Protein AF-A0A662RBV6-F1 (afdb_monomer_lite)

Structure (mmCIF, N/CA/C/O backbone):
data_AF-A0A662RBV6-F1
#
_entry.id   AF-A0A662RBV6-F1
#
loop_
_atom_site.group_PDB
_atom_site.id
_atom_site.type_symbol
_atom_site.label_atom_id
_atom_site.label_alt_id
_atom_site.label_comp_id
_atom_site.label_asym_id
_atom_site.label_entity_id
_atom_site.label_seq_id
_atom_site.pdbx_PDB_ins_code
_atom_site.Cartn_x
_atom_site.Cartn_y
_atom_site.Cartn_z
_atom_site.occupancy
_atom_site.B_iso_or_equiv
_atom_site.auth_seq_id
_atom_site.auth_comp_id
_atom_site.auth_asym_id
_atom_site.auth_atom_id
_atom_site.pdbx_PDB_model_num
ATOM 1 N N . MET A 1 1 ? 7.112 57.445 -34.448 1.00 44.09 1 MET A N 1
ATOM 2 C CA . MET A 1 1 ? 5.848 57.034 -33.801 1.00 44.09 1 MET A CA 1
ATOM 3 C C . MET A 1 1 ? 5.855 57.454 -32.336 1.00 44.09 1 MET A C 1
ATOM 5 O O . MET A 1 1 ? 6.830 57.190 -31.649 1.00 44.09 1 MET A O 1
ATOM 9 N N . LYS A 1 2 ? 4.790 58.121 -31.875 1.00 48.69 2 LYS A N 1
ATOM 10 C CA . LYS A 1 2 ? 4.472 58.319 -30.450 1.00 48.69 2 LYS A CA 1
ATOM 11 C C . LYS A 1 2 ? 3.962 57.000 -29.865 1.00 48.69 2 LYS A C 1
ATOM 13 O O . LYS A 1 2 ? 3.116 56.391 -30.502 1.00 48.69 2 LYS A O 1
ATOM 18 N N . TYR A 1 3 ? 4.352 56.669 -28.637 1.00 32.47 3 TYR A N 1
ATOM 19 C CA . TYR A 1 3 ? 3.436 56.103 -27.642 1.00 32.47 3 TYR A CA 1
ATOM 20 C C . TYR A 1 3 ? 3.894 56.566 -26.253 1.00 32.47 3 TYR A C 1
ATOM 22 O O . TYR A 1 3 ? 5.018 56.313 -25.834 1.00 32.47 3 TYR A O 1
ATOM 30 N N . ARG A 1 4 ? 3.031 57.327 -25.573 1.00 46.75 4 ARG A N 1
ATOM 31 C CA . ARG A 1 4 ? 3.091 57.561 -24.125 1.00 46.75 4 ARG A CA 1
ATOM 32 C C . ARG A 1 4 ? 2.179 56.518 -23.482 1.00 46.75 4 ARG A C 1
ATOM 34 O O . ARG A 1 4 ? 1.112 56.293 -24.031 1.00 46.75 4 ARG A O 1
ATOM 41 N N . HIS A 1 5 ? 2.540 55.980 -22.321 1.00 43.34 5 HIS A N 1
ATOM 42 C CA . HIS A 1 5 ? 1.734 56.096 -21.103 1.00 43.34 5 HIS A CA 1
ATOM 43 C C . HIS A 1 5 ? 2.579 55.742 -19.870 1.00 43.34 5 HIS A C 1
ATOM 45 O O . HIS A 1 5 ? 3.553 55.003 -19.927 1.00 43.34 5 HIS A O 1
ATOM 51 N N . ASN A 1 6 ? 2.212 56.419 -18.793 1.00 39.72 6 ASN A N 1
ATOM 52 C CA . ASN A 1 6 ? 2.838 56.595 -17.491 1.00 39.72 6 ASN A CA 1
ATOM 53 C C . ASN A 1 6 ? 2.165 55.663 -16.477 1.00 39.72 6 ASN A C 1
ATOM 55 O O . ASN A 1 6 ? 0.944 55.586 -16.543 1.00 39.72 6 ASN A O 1
ATOM 59 N N . THR A 1 7 ? 2.899 55.114 -15.501 1.00 44.12 7 THR A N 1
ATOM 60 C CA . THR A 1 7 ? 2.423 54.992 -14.106 1.00 44.12 7 THR A CA 1
ATOM 61 C C . THR A 1 7 ? 3.570 54.675 -13.145 1.00 44.12 7 THR A C 1
ATOM 63 O O . THR A 1 7 ? 4.434 53.849 -13.421 1.00 44.12 7 THR A O 1
ATOM 66 N N . ARG A 1 8 ? 3.552 55.396 -12.022 1.00 38.62 8 ARG A N 1
ATOM 67 C CA . ARG A 1 8 ? 4.444 55.327 -10.861 1.00 38.62 8 ARG A CA 1
ATOM 68 C C . ARG A 1 8 ? 4.209 54.071 -10.003 1.00 38.62 8 ARG A C 1
ATOM 70 O O . ARG A 1 8 ? 3.112 53.527 -10.029 1.00 38.62 8 ARG A O 1
ATOM 77 N N . GLN A 1 9 ? 5.189 53.841 -9.122 1.00 47.81 9 GLN A N 1
ATOM 78 C CA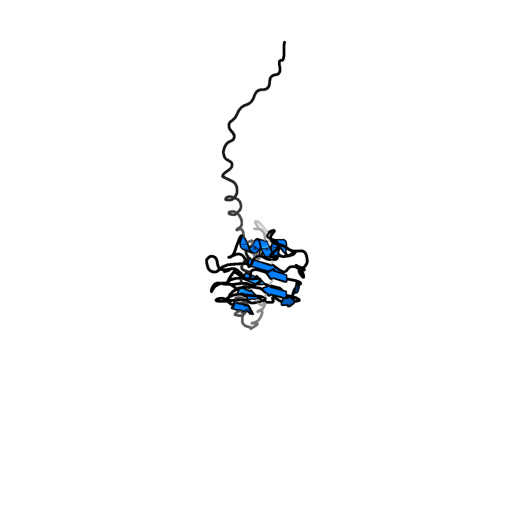 . GLN A 1 9 ? 5.225 53.094 -7.848 1.00 47.81 9 GLN A CA 1
ATOM 79 C C . GLN A 1 9 ? 6.019 51.780 -7.909 1.00 47.81 9 GLN A C 1
ATOM 81 O O . GLN A 1 9 ? 5.666 50.861 -8.629 1.00 47.81 9 GLN A O 1
ATOM 86 N N . ASP A 1 10 ? 7.243 51.750 -7.373 1.00 40.09 10 ASP A N 1
ATOM 87 C CA . ASP A 1 10 ? 7.604 51.631 -5.942 1.00 40.09 10 ASP A CA 1
ATOM 88 C C . ASP A 1 10 ? 7.203 50.281 -5.324 1.00 40.09 10 ASP A C 1
ATOM 90 O O . ASP A 1 10 ? 6.132 50.157 -4.740 1.00 40.09 10 ASP A O 1
ATOM 94 N N . ARG A 1 11 ? 8.116 49.300 -5.380 1.00 46.88 11 ARG A N 1
ATOM 95 C CA . ARG A 1 11 ? 8.873 48.733 -4.235 1.00 46.88 11 ARG A CA 1
ATOM 96 C C . ARG A 1 11 ? 9.270 47.269 -4.485 1.00 46.88 11 ARG A C 1
ATOM 98 O O . ARG A 1 11 ? 8.530 46.536 -5.136 1.00 46.88 11 ARG A O 1
ATOM 105 N N . PRO A 1 12 ? 10.431 46.834 -3.961 1.00 39.09 12 PRO A N 1
ATOM 106 C CA . PRO A 1 12 ? 10.818 45.430 -3.965 1.00 39.09 12 PRO A CA 1
ATOM 107 C C . PRO A 1 12 ? 9.845 44.613 -3.109 1.00 39.09 12 PRO A C 1
ATOM 109 O O . PRO A 1 12 ? 9.466 45.025 -2.011 1.00 39.09 12 PRO A O 1
ATOM 112 N N . ILE A 1 13 ? 9.458 43.452 -3.631 1.00 47.97 13 ILE A N 1
ATOM 113 C CA . ILE A 1 13 ? 8.645 42.463 -2.928 1.00 47.97 13 ILE A CA 1
ATOM 114 C C . ILE A 1 13 ? 9.533 41.879 -1.826 1.00 47.97 13 ILE A C 1
ATOM 116 O O . ILE A 1 13 ? 10.517 41.194 -2.105 1.00 47.97 13 ILE A O 1
ATOM 120 N N . VAL A 1 14 ? 9.235 42.234 -0.579 1.00 51.09 14 VAL A N 1
ATOM 121 C CA . VAL A 1 14 ? 9.861 41.644 0.603 1.00 51.09 14 VAL A CA 1
ATOM 122 C C . VAL A 1 14 ? 9.311 40.236 0.823 1.00 51.09 14 VAL A C 1
ATOM 124 O O . VAL A 1 14 ? 8.121 39.985 0.648 1.00 51.09 14 VAL A O 1
ATOM 127 N N . ASN A 1 15 ? 10.222 39.336 1.185 1.00 41.81 15 ASN A N 1
ATOM 128 C CA . ASN A 1 15 ? 9.995 37.950 1.578 1.00 41.81 15 ASN A CA 1
ATOM 129 C C . ASN A 1 15 ? 8.832 37.832 2.579 1.00 41.81 15 ASN A C 1
ATOM 131 O O . ASN A 1 15 ? 8.916 38.369 3.682 1.00 41.81 15 ASN A O 1
ATOM 135 N N . ALA A 1 16 ? 7.787 37.087 2.226 1.00 45.31 16 ALA A N 1
ATOM 136 C CA . ALA A 1 16 ? 6.784 36.633 3.181 1.00 45.31 16 ALA A CA 1
ATOM 137 C C . ALA A 1 16 ? 7.292 35.350 3.857 1.00 45.31 16 ALA A C 1
ATOM 139 O O . ALA A 1 16 ? 6.947 34.239 3.467 1.00 45.31 16 ALA A O 1
ATOM 140 N N . THR A 1 17 ? 8.163 35.513 4.848 1.00 53.16 17 THR A N 1
ATOM 141 C CA . THR A 1 17 ? 8.458 34.477 5.843 1.00 53.16 17 THR A CA 1
ATOM 142 C C . THR A 1 17 ? 8.217 35.065 7.223 1.00 53.16 17 THR A C 1
ATOM 144 O O . THR A 1 17 ? 9.178 35.386 7.913 1.00 53.16 17 THR A O 1
ATOM 147 N N . ASP A 1 18 ? 6.952 35.278 7.581 1.00 51.50 18 ASP A N 1
ATOM 148 C CA . ASP A 1 18 ? 6.517 35.425 8.976 1.00 51.50 18 ASP A CA 1
ATOM 149 C C . ASP A 1 18 ? 4.985 35.493 9.007 1.00 51.50 18 ASP A C 1
ATOM 151 O O . ASP A 1 18 ? 4.447 36.551 8.711 1.00 51.50 18 ASP A O 1
ATOM 155 N N . ASP A 1 19 ? 4.276 34.378 9.251 1.00 49.72 19 ASP A N 1
ATOM 156 C CA . ASP A 1 19 ? 2.854 34.441 9.667 1.00 49.72 19 ASP A CA 1
ATOM 157 C C . ASP A 1 19 ? 2.233 33.104 10.136 1.00 49.72 19 ASP A C 1
ATOM 159 O O . ASP A 1 19 ? 1.072 32.805 9.862 1.00 49.72 19 ASP A O 1
ATOM 163 N N . THR A 1 20 ? 2.956 32.268 10.894 1.00 53.53 20 THR A N 1
ATOM 164 C CA . THR A 1 20 ? 2.298 31.137 11.598 1.00 53.53 20 THR A CA 1
ATOM 165 C C . THR A 1 20 ? 2.691 30.952 13.062 1.00 53.53 20 THR A C 1
ATOM 167 O O . THR A 1 20 ? 2.249 29.990 13.686 1.00 53.53 20 THR A O 1
ATOM 170 N N . SER A 1 21 ? 3.453 31.871 13.659 1.00 52.47 21 SER A N 1
ATOM 171 C CA . SER A 1 21 ? 3.905 31.716 15.053 1.00 52.47 21 SER A CA 1
ATOM 172 C C . SER A 1 21 ? 3.092 32.504 16.090 1.00 52.47 21 SER A C 1
ATOM 174 O O . SER A 1 21 ? 3.320 32.312 17.280 1.00 52.47 21 SER A O 1
ATOM 176 N N . ASP A 1 22 ? 2.117 33.332 15.688 1.00 50.97 22 ASP A N 1
ATOM 177 C CA . ASP A 1 22 ? 1.492 34.316 16.598 1.00 50.97 22 ASP A CA 1
ATOM 178 C C . ASP A 1 22 ? -0.015 34.122 16.871 1.00 50.97 22 ASP A C 1
ATOM 180 O O . ASP A 1 22 ? -0.710 35.026 17.333 1.00 50.97 22 ASP A O 1
ATOM 184 N N . ALA A 1 23 ? -0.539 32.909 16.655 1.00 48.94 23 ALA A N 1
ATOM 185 C CA . ALA A 1 23 ? -1.938 32.566 16.956 1.00 48.94 23 ALA A CA 1
ATOM 186 C C . ALA A 1 23 ? -2.136 31.633 18.174 1.00 48.94 23 ALA A C 1
ATOM 188 O O . ALA A 1 23 ? -3.270 31.260 18.473 1.00 48.94 23 ALA A O 1
ATOM 189 N N . LEU A 1 24 ? -1.078 31.258 18.912 1.00 45.38 24 LEU A N 1
ATOM 190 C CA . LEU A 1 24 ? -1.171 30.266 20.006 1.00 45.38 24 LEU A CA 1
ATOM 191 C C . LEU A 1 24 ? -0.878 30.787 21.424 1.00 45.38 24 LEU A C 1
ATOM 193 O O . LEU A 1 24 ? -0.959 30.017 22.381 1.00 45.38 24 LEU A O 1
ATOM 197 N N . ILE A 1 25 ? -0.632 32.087 21.623 1.00 50.44 25 ILE A N 1
ATOM 198 C CA . ILE A 1 25 ? -0.463 32.661 22.971 1.00 50.44 25 ILE A CA 1
ATOM 199 C C . ILE A 1 25 ? -1.541 33.711 23.237 1.00 50.44 25 ILE A C 1
ATOM 201 O O . ILE A 1 25 ? -1.273 34.903 23.157 1.00 50.44 25 ILE A O 1
ATOM 205 N N . ARG A 1 26 ? -2.766 33.268 23.564 1.00 53.25 26 ARG A N 1
ATOM 206 C CA . ARG A 1 26 ? -3.774 34.005 24.370 1.00 53.25 26 ARG A CA 1
ATOM 207 C C . ARG A 1 26 ? -5.044 33.165 24.572 1.00 53.25 26 ARG A C 1
ATOM 209 O O . ARG A 1 26 ? -6.117 33.487 24.082 1.00 53.25 26 ARG A O 1
ATOM 216 N N . ALA A 1 27 ? -4.939 32.094 25.354 1.00 44.50 27 ALA A N 1
ATOM 217 C CA . ALA A 1 27 ? -6.120 31.411 25.886 1.00 44.50 27 ALA A CA 1
ATOM 218 C C . ALA A 1 27 ? -5.833 30.813 27.269 1.00 44.50 27 ALA A C 1
ATOM 220 O O . ALA A 1 27 ? -5.650 29.611 27.422 1.00 44.50 27 ALA A O 1
ATOM 221 N N . ARG A 1 28 ? -5.788 31.664 28.302 1.00 48.09 28 ARG A N 1
ATOM 222 C CA . ARG A 1 28 ? -5.965 31.241 29.701 1.00 48.09 28 ARG A CA 1
ATOM 223 C C . ARG A 1 28 ? -6.679 32.331 30.490 1.00 48.09 28 ARG A C 1
ATOM 225 O O . ARG A 1 28 ? -6.056 33.222 31.059 1.00 48.09 28 ARG A O 1
ATOM 232 N N . THR A 1 29 ? -7.999 32.233 30.572 1.00 39.91 29 THR A N 1
ATOM 233 C CA . THR A 1 29 ? -8.755 32.831 31.676 1.00 39.91 29 THR A CA 1
ATOM 234 C C . THR A 1 29 ? -9.888 31.874 32.025 1.00 39.91 29 THR A C 1
ATOM 236 O O . THR A 1 29 ? -10.911 31.821 31.354 1.00 39.91 29 THR A O 1
ATOM 239 N N . LEU A 1 30 ? -9.647 31.044 33.040 1.00 45.44 30 LEU A N 1
ATOM 240 C CA . LEU A 1 30 ? -10.649 30.167 33.637 1.00 45.44 30 LEU A CA 1
ATOM 241 C C . LEU A 1 30 ? -11.561 31.022 34.521 1.00 45.44 30 LEU A C 1
ATOM 243 O O . LEU A 1 30 ? -11.111 31.582 35.519 1.00 45.44 30 LEU A O 1
ATOM 247 N N . ALA A 1 31 ? -12.835 31.116 34.152 1.00 39.84 31 ALA A N 1
ATOM 248 C CA . ALA A 1 31 ? -13.881 31.629 35.022 1.00 39.84 31 ALA A CA 1
ATOM 249 C C . ALA A 1 31 ? -14.199 30.576 36.099 1.00 39.84 31 ALA A C 1
ATOM 251 O O . ALA A 1 31 ? -14.592 29.455 35.782 1.00 39.84 31 ALA A O 1
ATOM 252 N N . GLN A 1 32 ? -14.009 30.925 37.372 1.00 48.53 32 GLN A N 1
ATOM 253 C CA . GLN A 1 32 ? -14.462 30.138 38.523 1.00 48.53 32 GLN A CA 1
ATOM 254 C C . GLN A 1 32 ? -15.848 30.634 38.974 1.00 48.53 32 GLN A C 1
ATOM 256 O O . GLN A 1 32 ? -16.073 31.848 38.970 1.00 48.53 32 GLN A O 1
ATOM 261 N N . PRO A 1 33 ? -16.770 29.757 39.419 1.00 40.12 33 PRO A N 1
ATOM 262 C CA . PRO A 1 33 ? -17.991 30.194 40.082 1.00 40.12 33 PRO A CA 1
ATOM 263 C C . PRO A 1 33 ? -17.662 30.630 41.515 1.00 40.12 33 PRO A C 1
ATOM 265 O O . PRO A 1 33 ? -17.383 29.809 42.388 1.00 40.12 33 PRO A O 1
ATOM 268 N N . VAL A 1 34 ? -17.685 31.938 41.764 1.00 49.75 34 VAL A N 1
ATOM 269 C CA . VAL A 1 34 ? -17.622 32.490 43.120 1.00 49.75 34 VAL A CA 1
ATOM 270 C C . VAL A 1 34 ? -19.029 32.435 43.708 1.00 49.75 34 VAL A C 1
ATOM 272 O O . VAL A 1 34 ? -19.945 33.078 43.199 1.00 49.75 34 VAL A O 1
ATOM 275 N N . CYS A 1 35 ? -19.204 31.677 44.791 1.00 37.31 35 CYS A N 1
ATOM 276 C CA . CYS A 1 35 ? -20.371 31.785 45.660 1.00 37.31 35 CYS A CA 1
ATOM 277 C C . CYS A 1 35 ? -20.435 33.221 46.207 1.00 37.31 35 CYS A C 1
ATOM 279 O O . CYS A 1 35 ? -19.699 33.578 47.125 1.00 37.31 35 CYS A O 1
ATOM 281 N N . THR A 1 36 ? -21.276 34.072 45.622 1.00 43.94 36 THR A N 1
ATOM 282 C CA . THR A 1 36 ? -21.474 35.454 46.069 1.00 43.94 36 THR A CA 1
ATOM 283 C C . THR A 1 36 ? -22.211 35.472 47.405 1.00 43.94 36 THR A C 1
ATOM 285 O O . THR A 1 36 ? -23.421 35.256 47.461 1.00 43.94 36 THR A O 1
ATOM 288 N N . ALA A 1 37 ? -21.488 35.756 48.487 1.00 41.34 37 ALA A N 1
ATOM 289 C CA . ALA A 1 37 ? -22.087 36.227 49.727 1.00 41.34 37 ALA A CA 1
ATOM 290 C C . ALA A 1 37 ? -22.605 37.658 49.501 1.00 41.34 37 ALA A C 1
ATOM 292 O O . ALA A 1 37 ? -21.833 38.561 49.181 1.00 41.34 37 ALA A O 1
ATOM 293 N N . ALA A 1 38 ? -23.916 37.863 49.632 1.00 41.12 38 ALA A N 1
ATOM 294 C CA . ALA A 1 38 ? -24.514 39.191 49.583 1.00 41.12 38 ALA A CA 1
ATOM 295 C C . ALA A 1 38 ? -24.108 39.989 50.834 1.00 41.12 38 ALA A C 1
ATOM 297 O O . ALA A 1 38 ? -24.453 39.616 51.955 1.00 41.12 38 ALA A O 1
ATOM 298 N N . ALA A 1 39 ? -23.381 41.090 50.640 1.00 41.22 39 ALA A N 1
ATOM 299 C CA . ALA A 1 39 ? -23.193 42.121 51.653 1.00 41.22 39 ALA A CA 1
ATOM 300 C C . ALA A 1 39 ? -24.341 43.141 51.544 1.00 41.22 39 ALA A C 1
ATOM 302 O O . ALA A 1 39 ? -24.521 43.767 50.501 1.00 41.22 39 ALA A O 1
ATOM 303 N N . SER A 1 40 ? -25.117 43.300 52.617 1.00 40.03 40 SER A N 1
ATOM 304 C CA . SER A 1 40 ? -26.128 44.360 52.763 1.00 40.03 40 SER A CA 1
ATOM 305 C C . SER A 1 40 ? -25.484 45.658 53.291 1.00 40.03 40 SER A C 1
ATOM 307 O O . SER A 1 40 ? -24.481 45.582 54.004 1.00 40.03 40 SER A O 1
ATOM 309 N N . PRO A 1 41 ? -26.019 46.851 52.958 1.00 42.75 41 PRO A N 1
ATOM 310 C CA . PRO A 1 41 ? -25.314 48.124 53.115 1.00 42.75 41 PRO A CA 1
ATOM 311 C C . PRO A 1 41 ? -25.197 48.614 54.566 1.00 42.75 41 PRO A C 1
ATOM 313 O O . PRO A 1 41 ? -26.069 48.394 55.407 1.00 42.75 41 PRO A O 1
ATOM 316 N N . THR A 1 42 ? -24.108 49.342 54.820 1.00 41.25 42 THR A N 1
ATOM 317 C CA . THR A 1 42 ? -23.795 50.067 56.056 1.00 41.25 42 THR A CA 1
ATOM 318 C C . THR A 1 42 ? -24.853 51.117 56.400 1.00 41.25 42 THR A C 1
ATOM 320 O O . THR A 1 42 ? -25.158 51.996 55.596 1.00 41.25 42 THR A O 1
ATOM 323 N N . ALA A 1 43 ? -25.352 51.042 57.632 1.00 39.97 43 ALA A N 1
ATOM 324 C CA . ALA A 1 43 ? -26.247 52.000 58.265 1.00 39.97 43 ALA A CA 1
ATOM 325 C C . ALA A 1 43 ? -25.474 53.106 59.009 1.00 39.97 43 ALA A C 1
ATOM 327 O O . ALA A 1 43 ? -24.508 52.809 59.708 1.00 39.97 43 ALA A O 1
ATOM 328 N N . ASN A 1 44 ? -25.954 54.353 58.930 1.00 35.81 44 ASN A N 1
ATOM 329 C CA . ASN A 1 44 ? -25.840 55.380 59.981 1.00 35.81 44 ASN A CA 1
ATOM 330 C C . ASN A 1 44 ? -26.862 56.502 59.656 1.00 35.81 44 ASN A C 1
ATOM 332 O O . ASN A 1 44 ? -26.901 56.923 58.508 1.00 35.81 44 ASN A O 1
ATOM 336 N N . SER A 1 45 ? -27.737 57.041 60.512 1.00 43.25 45 SER A N 1
ATOM 337 C CA . SER A 1 45 ? -27.854 57.071 61.971 1.00 43.25 45 SER A CA 1
ATOM 338 C C . SER A 1 45 ? -29.327 57.266 62.413 1.00 43.25 45 SER A C 1
ATOM 340 O O . SER A 1 45 ? -30.094 57.978 61.769 1.00 43.25 45 SER A O 1
ATOM 342 N N . GLY A 1 46 ? -29.689 56.688 63.569 1.00 40.50 46 GLY A N 1
ATOM 343 C CA . GLY A 1 46 ? -30.654 57.267 64.519 1.00 40.50 46 GLY A CA 1
ATOM 344 C C . GLY A 1 46 ? -32.118 56.792 64.514 1.00 40.50 46 GLY A C 1
ATOM 345 O O . GLY A 1 46 ? -32.944 57.391 63.837 1.00 40.50 46 GLY A O 1
ATOM 346 N N . ARG A 1 47 ? -32.453 55.858 65.428 1.00 45.03 47 ARG A N 1
ATOM 347 C CA . ARG A 1 47 ? -33.512 55.939 66.479 1.00 45.03 47 ARG A CA 1
ATOM 348 C C . ARG A 1 47 ? -34.155 54.573 66.783 1.00 45.03 47 ARG A C 1
ATOM 350 O O . ARG A 1 47 ? -34.873 54.040 65.958 1.00 45.03 47 ARG A O 1
ATOM 357 N N . GLY A 1 48 ? -33.946 54.108 68.022 1.00 36.00 48 GLY A N 1
ATOM 358 C CA . GLY A 1 48 ? -34.922 53.389 68.858 1.00 36.00 48 GLY A CA 1
ATOM 359 C C . GLY A 1 48 ? -35.402 51.987 68.453 1.00 36.00 48 GLY A C 1
ATOM 360 O O . GLY A 1 48 ? -36.108 51.864 67.467 1.00 36.00 48 GLY A O 1
ATOM 361 N N . ALA A 1 49 ? -35.186 51.020 69.369 1.00 37.56 49 ALA A N 1
ATOM 362 C CA . ALA A 1 49 ? -36.063 49.864 69.669 1.00 37.56 49 ALA A CA 1
ATOM 363 C C . ALA A 1 49 ? -36.239 48.808 68.538 1.00 37.56 49 ALA A C 1
ATOM 365 O O . ALA A 1 49 ? -36.274 49.139 67.370 1.00 37.56 49 ALA A O 1
ATOM 366 N N . VAL A 1 50 ? -36.384 47.492 68.721 1.00 41.16 50 VAL A N 1
ATOM 367 C CA . VAL A 1 50 ? -36.580 46.551 69.837 1.00 41.16 50 VAL A CA 1
ATOM 368 C C . VAL A 1 50 ? -36.380 45.125 69.270 1.00 41.16 50 VAL A C 1
ATOM 370 O O . VAL A 1 50 ? -36.672 44.887 68.106 1.00 41.16 50 VAL A O 1
ATOM 373 N N . ASN A 1 51 ? -35.944 44.197 70.133 1.00 42.47 51 ASN A N 1
ATOM 374 C CA . ASN A 1 51 ? -36.230 42.748 70.200 1.00 42.47 51 ASN A CA 1
ATOM 375 C C . ASN A 1 51 ? -36.358 41.882 68.924 1.00 42.47 51 ASN A C 1
ATOM 377 O O . ASN A 1 51 ? -37.329 42.008 68.192 1.00 42.47 51 ASN A O 1
ATOM 381 N N . ALA A 1 52 ? -35.574 40.793 68.858 1.00 38.09 52 ALA A N 1
ATOM 382 C CA . ALA A 1 52 ? -36.117 39.424 68.764 1.00 38.09 52 ALA A CA 1
ATOM 383 C C . ALA A 1 52 ? -35.043 38.342 69.003 1.00 38.09 52 ALA A C 1
ATOM 385 O O . ALA A 1 52 ? -33.892 38.457 68.596 1.00 38.09 52 ALA A O 1
ATOM 386 N N . ARG A 1 53 ? -35.474 37.286 69.699 1.00 42.00 53 ARG A N 1
ATOM 387 C CA . ARG A 1 53 ? -34.755 36.065 70.088 1.00 42.00 53 ARG A CA 1
ATOM 388 C C . ARG A 1 53 ? -34.465 35.149 68.893 1.00 42.00 53 ARG A C 1
ATOM 390 O O . ARG A 1 53 ? -35.297 35.047 68.002 1.00 42.00 53 ARG A O 1
ATOM 397 N N . GLY A 1 54 ? -33.452 34.292 69.049 1.00 32.88 54 GLY A N 1
ATOM 398 C CA . GLY A 1 54 ? -33.659 32.861 68.795 1.00 32.88 54 GLY A CA 1
ATOM 399 C C . GLY A 1 54 ? -32.712 32.156 67.824 1.00 32.88 54 GLY A C 1
ATOM 400 O O . GLY A 1 54 ? -32.843 32.273 66.618 1.00 32.88 54 GLY A O 1
ATOM 401 N N . SER A 1 55 ? -31.909 31.271 68.420 1.00 41.41 55 SER A N 1
ATOM 402 C CA . SER A 1 55 ? -31.641 29.894 67.981 1.00 41.41 55 SER A CA 1
ATOM 403 C C . SER A 1 55 ? -30.774 29.655 66.739 1.00 41.41 55 SER A C 1
ATOM 405 O O . SER A 1 55 ? -31.194 29.687 65.589 1.00 41.41 55 SER A O 1
ATOM 407 N N . THR A 1 56 ? -29.553 29.230 67.051 1.00 51.81 56 THR A N 1
ATOM 408 C CA . THR A 1 56 ? -28.701 28.353 66.257 1.00 51.81 56 THR A CA 1
ATOM 409 C C . THR A 1 56 ? -29.424 27.050 65.892 1.00 51.81 56 THR A C 1
ATOM 411 O O . THR A 1 56 ? -29.706 26.239 66.772 1.00 51.81 56 THR A O 1
ATOM 414 N N . ARG A 1 57 ? -29.686 26.818 64.598 1.00 48.88 57 ARG A N 1
ATOM 415 C CA . ARG A 1 57 ? -29.756 25.486 63.951 1.00 48.88 57 ARG A CA 1
ATOM 416 C C . ARG A 1 57 ? -29.998 25.637 62.447 1.00 48.88 57 ARG A C 1
ATOM 418 O O . ARG A 1 57 ? -30.955 26.273 62.030 1.00 48.88 57 ARG A O 1
ATOM 425 N N . GLY A 1 58 ? -29.154 25.004 61.636 1.00 36.97 58 GLY A N 1
ATOM 426 C CA . GLY A 1 58 ? -29.253 25.044 60.175 1.00 36.97 58 GLY A CA 1
ATOM 427 C C . GLY A 1 58 ? -28.103 24.300 59.496 1.00 36.97 58 GLY A C 1
ATOM 428 O O . GLY A 1 58 ? -27.300 24.921 58.827 1.00 36.97 58 GLY A O 1
ATOM 429 N N . ARG A 1 59 ? -27.847 23.043 59.871 1.00 44.53 59 ARG A N 1
ATOM 430 C CA . ARG A 1 59 ? -28.177 21.835 59.082 1.00 44.53 59 ARG A CA 1
ATOM 431 C C . ARG A 1 59 ? -26.978 21.346 58.268 1.00 44.53 59 ARG A C 1
ATOM 433 O O . ARG A 1 59 ? -26.527 21.964 57.316 1.00 44.53 59 ARG A O 1
ATOM 440 N N . TRP A 1 60 ? -26.500 20.192 58.706 1.00 44.81 60 TRP A N 1
ATOM 441 C CA . TRP A 1 60 ? -25.529 19.343 58.049 1.00 44.81 60 TRP A CA 1
ATOM 442 C C . TRP A 1 60 ? -26.187 18.723 56.806 1.00 44.81 60 TRP A C 1
ATOM 444 O O . TRP A 1 60 ? -27.282 18.172 56.912 1.00 44.81 60 TRP A O 1
ATOM 454 N N . CYS A 1 61 ? -25.519 18.770 55.656 1.00 48.31 61 CYS A N 1
ATOM 455 C CA . CYS A 1 61 ? -25.683 17.778 54.589 1.00 48.31 61 CYS A CA 1
ATOM 456 C C . CYS A 1 61 ? -24.368 16.992 54.577 1.00 48.31 61 CYS A C 1
ATOM 458 O O . CYS A 1 61 ? -23.342 17.515 54.165 1.00 48.31 61 CYS A O 1
ATOM 460 N N . SER A 1 62 ? -24.292 15.937 55.388 1.00 46.03 62 SER A N 1
ATOM 461 C CA . SER A 1 62 ? -24.524 14.541 54.983 1.00 46.03 62 SER A CA 1
ATOM 462 C C . SER A 1 62 ? -23.436 14.022 54.046 1.00 46.03 62 SER A C 1
ATOM 464 O O . SER A 1 62 ? -23.367 14.356 52.870 1.00 46.03 62 SER A O 1
ATOM 466 N N . THR A 1 63 ? -22.595 13.177 54.630 1.00 51.75 63 THR A N 1
ATOM 467 C CA . THR A 1 63 ? -21.626 12.292 53.994 1.00 51.75 63 THR A CA 1
ATOM 468 C C . THR A 1 63 ? -22.302 11.390 52.954 1.00 51.75 63 THR A C 1
ATOM 470 O O . THR A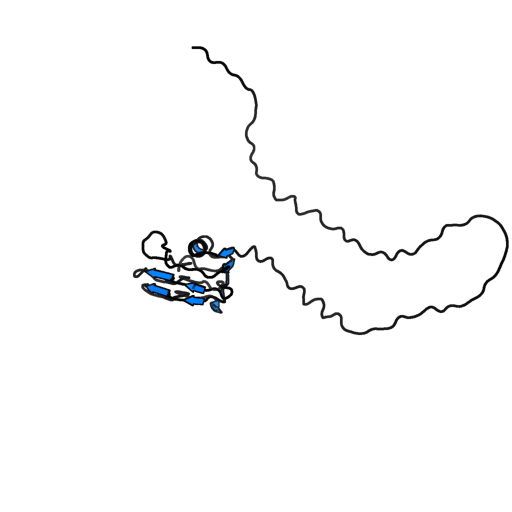 1 63 ? -23.033 10.472 53.317 1.00 51.75 63 THR A O 1
ATOM 473 N N . ALA A 1 64 ? -22.021 11.620 51.675 1.00 45.94 64 ALA A N 1
ATOM 474 C CA . ALA A 1 64 ? -22.145 10.647 50.587 1.00 45.94 64 ALA A CA 1
ATOM 475 C C . ALA A 1 64 ? -20.733 10.543 49.981 1.00 45.94 64 ALA A C 1
ATOM 477 O O . ALA A 1 64 ? -20.249 11.508 49.401 1.00 45.94 64 ALA A O 1
ATOM 478 N N . VAL A 1 65 ? -19.882 9.628 50.456 1.00 47.00 65 VAL A N 1
ATOM 479 C CA . VAL A 1 65 ? -19.702 8.236 49.992 1.00 47.00 65 VAL A CA 1
ATOM 480 C C . VAL A 1 65 ? -19.431 8.155 48.479 1.00 47.00 65 VAL A C 1
ATOM 482 O O . VAL A 1 65 ? -20.220 8.633 47.674 1.00 47.00 65 VAL A O 1
ATOM 485 N N . LEU A 1 66 ? -18.351 7.424 48.164 1.00 38.94 66 LEU A N 1
ATOM 486 C CA . LEU A 1 66 ? -17.966 6.785 46.894 1.00 38.94 66 LEU A CA 1
ATOM 487 C C . LEU A 1 66 ? -16.919 7.522 46.038 1.00 38.94 66 LEU A C 1
ATOM 489 O O . LEU A 1 66 ? -17.223 8.368 45.211 1.00 38.94 66 LEU A O 1
ATOM 493 N N . ILE A 1 67 ? -15.662 7.106 46.246 1.00 47.41 67 ILE A N 1
ATOM 494 C CA . ILE A 1 67 ? -14.631 6.837 45.227 1.00 47.41 67 ILE A CA 1
ATOM 495 C C . ILE A 1 67 ? -14.632 7.807 44.035 1.00 47.41 67 ILE A C 1
ATOM 497 O O . ILE A 1 67 ? -15.200 7.527 42.985 1.00 47.41 67 ILE A O 1
ATOM 501 N N . ALA A 1 68 ? -13.863 8.887 44.139 1.00 44.53 68 ALA A N 1
ATOM 502 C CA . ALA A 1 68 ? -13.387 9.612 42.964 1.00 44.53 68 ALA A CA 1
ATOM 503 C C . ALA A 1 68 ? -11.926 9.230 42.667 1.00 44.53 68 ALA A C 1
ATOM 505 O O . ALA A 1 68 ? -11.046 10.079 42.634 1.00 44.53 68 ALA A O 1
ATOM 506 N N . VAL A 1 69 ? -11.658 7.935 42.464 1.00 50.50 69 VAL A N 1
ATOM 507 C CA . VAL A 1 69 ? -10.426 7.471 41.782 1.00 50.50 69 VAL A CA 1
ATOM 508 C C . VAL A 1 69 ? -10.780 6.756 40.470 1.00 50.50 69 VAL A C 1
ATOM 510 O O . VAL A 1 69 ? -10.059 5.898 39.987 1.00 50.50 69 VAL A O 1
ATOM 513 N N . ALA A 1 70 ? -11.912 7.122 39.866 1.00 47.81 70 ALA A N 1
ATOM 514 C CA . ALA A 1 70 ? -12.326 6.650 38.542 1.00 47.81 70 ALA A CA 1
ATOM 515 C C . ALA A 1 70 ? -12.564 7.801 37.545 1.00 47.81 70 ALA A C 1
ATOM 517 O O . ALA A 1 70 ? -13.128 7.586 36.481 1.00 47.81 70 ALA A O 1
ATOM 518 N N . ALA A 1 71 ? -12.126 9.025 37.864 1.00 44.75 71 ALA A N 1
ATOM 519 C CA . ALA A 1 71 ? -12.262 10.193 36.984 1.00 44.75 71 ALA A CA 1
ATOM 520 C C . ALA A 1 71 ? -10.911 10.734 36.474 1.00 44.75 71 ALA A C 1
ATOM 522 O O . ALA A 1 71 ? -10.836 11.865 36.009 1.00 44.75 71 ALA A O 1
ATOM 523 N N . VAL A 1 72 ? -9.839 9.938 36.572 1.00 49.12 72 VAL A N 1
ATOM 524 C CA . VAL A 1 72 ? -8.492 10.299 36.073 1.00 49.12 72 VAL A CA 1
ATOM 525 C C . VAL A 1 72 ? -7.928 9.240 35.107 1.00 49.12 72 VAL A C 1
ATOM 527 O O . VAL A 1 72 ? -6.811 9.369 34.634 1.00 49.12 72 VAL A O 1
ATOM 530 N N . MET A 1 73 ? -8.711 8.218 34.739 1.00 55.16 73 MET A N 1
ATOM 531 C CA . MET A 1 73 ? -8.307 7.199 33.748 1.00 55.16 73 MET A CA 1
ATOM 532 C C . MET A 1 73 ? -9.233 7.147 32.523 1.00 55.16 73 MET A C 1
ATOM 534 O O . MET A 1 73 ? -9.270 6.147 31.815 1.00 55.16 73 MET A O 1
ATOM 538 N N . LEU A 1 74 ? -9.991 8.219 32.262 1.00 54.00 74 LEU A N 1
ATOM 539 C CA . LEU A 1 74 ? -10.788 8.356 31.037 1.00 54.00 74 LEU A CA 1
ATOM 540 C C . LEU A 1 74 ? -10.714 9.761 30.431 1.00 54.00 74 LEU A C 1
ATOM 542 O O . LEU A 1 74 ? -11.635 10.208 29.756 1.00 54.00 74 LEU A O 1
ATOM 546 N N . THR A 1 75 ? -9.599 10.465 30.608 1.00 51.50 75 THR A N 1
ATOM 547 C CA . THR A 1 75 ? -9.178 11.324 29.504 1.00 51.50 75 THR A CA 1
ATOM 548 C C . THR A 1 75 ? -8.473 10.384 28.552 1.00 51.50 75 THR A C 1
ATOM 550 O O . THR A 1 75 ? -7.259 10.206 28.649 1.00 51.50 75 THR A O 1
ATOM 553 N N . ALA A 1 76 ? -9.261 9.709 27.704 1.00 54.25 76 ALA A N 1
ATOM 554 C CA . ALA A 1 76 ? -8.739 9.135 26.480 1.00 54.25 76 ALA A CA 1
ATOM 555 C C . ALA A 1 76 ? -7.751 10.167 25.956 1.00 54.25 76 ALA A C 1
ATOM 557 O O . ALA A 1 76 ? -8.120 11.327 25.738 1.00 54.25 76 ALA A O 1
ATOM 558 N N . PHE A 1 77 ? -6.480 9.785 25.911 1.00 52.41 77 PHE A N 1
ATOM 559 C CA . PHE A 1 77 ? -5.470 10.571 25.249 1.00 52.41 77 PHE A CA 1
ATOM 560 C C . PHE A 1 77 ? -5.874 10.465 23.784 1.00 52.41 77 PHE A C 1
ATOM 562 O O . PHE A 1 77 ? -5.429 9.591 23.051 1.00 52.41 77 PHE A O 1
ATOM 569 N N . SER A 1 78 ? -6.849 11.292 23.405 1.00 56.69 78 SER A N 1
ATOM 570 C CA . SER A 1 78 ? -7.121 11.697 22.048 1.00 56.69 78 SER A CA 1
ATOM 571 C C . SER A 1 78 ? -5.850 12.420 21.650 1.00 56.69 78 SER A C 1
ATOM 573 O O . SER A 1 78 ? -5.787 13.651 21.669 1.00 56.69 78 SER A O 1
ATOM 575 N N . MET A 1 79 ? -4.803 11.636 21.372 1.00 59.00 79 MET A N 1
ATOM 576 C CA . MET A 1 79 ? -3.730 12.099 20.530 1.00 59.00 79 MET A CA 1
ATOM 577 C C . MET A 1 79 ? -4.455 12.635 19.313 1.00 59.00 79 MET A C 1
ATOM 579 O O . MET A 1 79 ? -5.307 11.925 18.766 1.00 59.00 79 MET A O 1
ATOM 583 N N . PRO A 1 80 ? -4.222 13.892 18.928 1.00 52.75 80 PRO A N 1
ATOM 584 C CA . PRO A 1 80 ? -4.616 14.277 17.601 1.00 52.75 80 PRO A CA 1
ATOM 585 C C . PRO A 1 80 ? -3.860 13.294 16.707 1.00 52.75 80 PRO A C 1
ATOM 587 O O . PRO A 1 80 ? -2.638 13.378 16.612 1.00 52.75 80 PRO A O 1
ATOM 590 N N . ALA A 1 81 ? -4.570 12.313 16.136 1.00 54.47 81 ALA A N 1
ATOM 591 C CA . ALA A 1 81 ? -4.111 11.683 14.916 1.00 54.47 81 ALA A CA 1
ATOM 592 C C . ALA A 1 81 ? -3.799 12.878 14.029 1.00 54.47 81 ALA A C 1
ATOM 594 O O . ALA A 1 81 ? -4.687 13.698 13.765 1.00 54.47 81 ALA A O 1
ATOM 595 N N . LEU A 1 82 ? -2.518 13.084 13.754 1.00 55.28 82 LEU A N 1
ATOM 596 C CA . LEU A 1 82 ? -2.047 14.172 12.929 1.00 55.28 82 LEU A CA 1
ATOM 597 C C . LEU A 1 82 ? -2.656 13.894 11.553 1.00 55.28 82 LEU A C 1
ATOM 599 O O . LEU A 1 82 ? -2.140 13.064 10.828 1.00 55.28 82 LEU A O 1
ATOM 603 N N . ALA A 1 83 ? -3.847 14.459 11.325 1.00 72.81 83 ALA A N 1
ATOM 604 C CA . ALA A 1 83 ? -4.853 14.085 10.330 1.00 72.81 83 ALA A CA 1
ATOM 605 C C . ALA A 1 83 ? -4.480 12.868 9.466 1.00 72.81 83 ALA A C 1
ATOM 607 O O . ALA A 1 83 ? -3.905 13.036 8.391 1.00 72.81 83 ALA A O 1
ATOM 608 N N . ALA A 1 84 ? -4.821 11.656 9.928 1.00 90.19 84 ALA A N 1
ATOM 609 C CA . ALA A 1 84 ? -4.655 10.461 9.107 1.00 90.19 84 ALA A CA 1
ATOM 610 C C . ALA A 1 84 ? -5.291 10.704 7.727 1.00 90.19 84 ALA A C 1
ATOM 612 O O . ALA A 1 84 ? -6.372 11.295 7.614 1.00 90.19 84 ALA A O 1
ATOM 613 N N . THR A 1 85 ? -4.590 10.310 6.673 1.00 96.88 85 THR A N 1
ATOM 614 C CA . THR A 1 85 ? -4.971 10.613 5.298 1.00 96.88 85 THR A CA 1
ATOM 615 C C . THR A 1 85 ? -6.009 9.601 4.830 1.00 96.88 85 THR A C 1
ATOM 617 O O . THR A 1 85 ? -5.762 8.394 4.826 1.00 96.88 85 THR A O 1
ATOM 620 N N . ALA A 1 86 ? -7.179 10.102 4.436 1.00 97.75 86 ALA A N 1
ATOM 621 C CA . ALA A 1 86 ? -8.225 9.288 3.834 1.00 97.75 86 ALA A CA 1
ATOM 622 C C . ALA A 1 86 ? -7.803 8.835 2.435 1.00 97.75 86 ALA A C 1
ATOM 624 O O . ALA A 1 86 ? -7.381 9.658 1.623 1.00 97.75 86 ALA A O 1
ATOM 625 N N . ILE A 1 87 ? -7.975 7.549 2.154 1.00 98.50 87 ILE A N 1
ATOM 626 C CA . ILE A 1 87 ? -7.750 6.947 0.846 1.00 98.50 87 ILE A CA 1
ATOM 627 C C . ILE A 1 87 ? -9.104 6.506 0.290 1.00 98.50 87 ILE A C 1
ATOM 629 O O . ILE A 1 87 ? -9.797 5.677 0.886 1.00 98.50 87 ILE A O 1
ATOM 633 N N . THR A 1 88 ? -9.491 7.090 -0.840 1.00 98.00 88 THR A N 1
ATOM 634 C CA . THR A 1 88 ? -10.798 6.886 -1.487 1.00 98.00 88 THR A CA 1
ATOM 635 C C . THR A 1 88 ? -10.699 6.175 -2.834 1.00 98.00 88 THR A C 1
ATOM 637 O O . THR A 1 88 ? -11.703 5.703 -3.365 1.00 98.00 88 THR A O 1
ATOM 640 N N . ASN A 1 89 ? -9.502 6.096 -3.418 1.00 98.31 89 ASN A N 1
ATOM 641 C CA . ASN A 1 89 ? -9.282 5.503 -4.733 1.00 98.31 89 ASN A CA 1
ATOM 642 C C . ASN A 1 89 ? -7.867 4.920 -4.873 1.00 98.31 89 ASN A C 1
ATOM 644 O O . ASN A 1 89 ? -6.974 5.199 -4.071 1.00 98.31 89 ASN A O 1
ATOM 648 N N . CYS A 1 90 ? -7.660 4.116 -5.921 1.00 97.94 90 CYS A N 1
ATOM 649 C CA . CYS A 1 90 ? -6.396 3.409 -6.136 1.00 97.94 90 CYS A CA 1
ATOM 650 C C . CYS A 1 90 ? -5.209 4.364 -6.404 1.00 97.94 90 CYS A C 1
ATOM 652 O O . CYS A 1 90 ? -4.075 4.063 -6.040 1.00 97.94 90 CYS A O 1
ATOM 654 N N . THR A 1 91 ? -5.457 5.556 -6.961 1.00 98.25 91 THR A N 1
ATOM 655 C CA . THR A 1 91 ? -4.420 6.583 -7.165 1.00 98.25 91 THR A CA 1
ATOM 656 C C . THR A 1 91 ? -3.933 7.170 -5.841 1.00 98.25 91 THR A C 1
ATOM 658 O O . THR A 1 91 ? -2.732 7.316 -5.631 1.00 98.25 91 THR A O 1
ATOM 661 N N . GLU A 1 92 ? -4.843 7.483 -4.920 1.00 98.44 92 GLU A N 1
ATOM 662 C CA . GLU A 1 92 ? -4.488 7.916 -3.563 1.00 98.44 92 GLU A CA 1
ATOM 663 C C . GLU A 1 92 ? -3.743 6.818 -2.805 1.00 98.44 92 GLU A C 1
ATOM 665 O O . GLU A 1 92 ? -2.732 7.101 -2.164 1.00 98.44 92 GLU A O 1
ATOM 670 N N . LEU A 1 93 ? -4.176 5.562 -2.955 1.00 98.31 93 LEU A N 1
ATOM 671 C CA . LEU A 1 93 ? -3.480 4.403 -2.399 1.00 98.31 93 LEU A CA 1
ATOM 672 C C . LEU A 1 93 ? -2.044 4.317 -2.938 1.00 98.31 93 LEU A C 1
ATOM 674 O O . LEU A 1 93 ? -1.097 4.143 -2.174 1.00 98.31 93 LEU A O 1
ATOM 678 N N . GLN A 1 94 ? -1.853 4.530 -4.243 1.00 98.44 94 GLN A N 1
ATOM 679 C CA . GLN A 1 94 ? -0.528 4.558 -4.858 1.00 98.44 94 GLN A CA 1
ATOM 680 C C . GLN A 1 94 ? 0.358 5.690 -4.313 1.00 98.44 94 GLN A C 1
ATOM 682 O O . GLN A 1 94 ? 1.574 5.508 -4.181 1.00 98.44 94 GLN A O 1
ATOM 687 N N . ASN A 1 95 ? -0.236 6.841 -3.982 1.00 98.25 95 ASN A N 1
ATOM 688 C CA . ASN A 1 95 ? 0.470 8.026 -3.496 1.00 98.25 95 ASN A CA 1
ATOM 689 C C . ASN A 1 95 ? 1.054 7.870 -2.086 1.00 98.25 95 ASN A C 1
ATOM 691 O O . ASN A 1 95 ? 1.908 8.677 -1.714 1.00 98.25 95 ASN A O 1
ATOM 695 N N . ILE A 1 96 ? 0.689 6.822 -1.336 1.00 98.44 96 ILE A N 1
ATOM 696 C CA . ILE A 1 96 ? 1.332 6.471 -0.055 1.00 98.44 96 ILE A CA 1
ATOM 697 C C . ILE A 1 96 ? 2.853 6.328 -0.220 1.00 98.44 96 ILE A C 1
ATOM 699 O O . ILE A 1 96 ? 3.617 6.690 0.671 1.00 98.44 96 ILE A O 1
ATOM 703 N N . ARG A 1 97 ? 3.328 5.910 -1.403 1.00 97.81 97 ARG A N 1
ATOM 704 C CA . ARG A 1 97 ? 4.765 5.853 -1.734 1.00 97.81 97 ARG A CA 1
ATOM 705 C C . ARG A 1 97 ? 5.519 7.168 -1.527 1.00 97.81 97 ARG A C 1
ATOM 707 O O . ARG A 1 97 ? 6.736 7.137 -1.378 1.00 97.81 97 ARG A O 1
ATOM 714 N N . ASN A 1 98 ? 4.829 8.305 -1.550 1.00 97.31 98 ASN A N 1
ATOM 715 C CA . ASN A 1 98 ? 5.447 9.618 -1.387 1.00 97.31 98 ASN A CA 1
ATOM 716 C C . ASN A 1 98 ? 5.668 9.991 0.089 1.00 97.31 98 ASN A C 1
ATOM 718 O O . ASN A 1 98 ? 6.348 10.978 0.357 1.00 97.31 98 ASN A O 1
ATOM 722 N N . ASN A 1 99 ? 5.089 9.239 1.031 1.00 97.81 99 ASN A N 1
ATOM 723 C CA . ASN A 1 99 ? 5.193 9.487 2.465 1.00 97.81 99 ASN A CA 1
ATOM 724 C C . ASN A 1 99 ? 5.033 8.172 3.261 1.00 97.81 99 ASN A C 1
ATOM 726 O O . ASN A 1 99 ? 3.955 7.817 3.724 1.00 97.81 99 ASN A O 1
ATOM 730 N N . LEU A 1 100 ? 6.120 7.409 3.385 1.00 98.25 100 LEU A N 1
ATOM 731 C CA . LEU A 1 100 ? 6.090 6.032 3.901 1.00 98.25 100 LEU A CA 1
ATOM 732 C C . LEU A 1 100 ? 5.969 5.911 5.430 1.00 98.25 100 LEU A C 1
ATOM 734 O O . LEU A 1 100 ? 5.873 4.797 5.945 1.00 98.25 100 LEU A O 1
ATOM 738 N N . ASP A 1 101 ? 5.996 7.020 6.160 1.00 97.44 101 ASP A N 1
ATOM 739 C CA . ASP A 1 101 ? 5.816 7.101 7.612 1.00 97.44 101 ASP A CA 1
ATOM 740 C C . ASP A 1 101 ? 4.541 7.864 8.018 1.00 97.44 101 ASP A C 1
ATOM 742 O O . ASP A 1 101 ? 4.382 8.219 9.183 1.00 97.44 101 ASP A O 1
ATOM 746 N N . GLY A 1 102 ? 3.626 8.094 7.069 1.00 96.44 102 GLY A N 1
ATOM 747 C CA . GLY A 1 102 ? 2.318 8.696 7.327 1.00 96.44 102 GLY A CA 1
ATOM 748 C C . GLY A 1 102 ? 1.281 7.734 7.920 1.00 96.44 102 GLY A C 1
ATOM 749 O O . GLY A 1 102 ? 1.439 6.515 7.892 1.00 96.44 102 GLY A O 1
ATOM 750 N N . ASP A 1 103 ? 0.177 8.308 8.400 1.00 97.25 103 ASP A N 1
ATOM 751 C CA . ASP A 1 103 ? -0.992 7.571 8.883 1.00 97.25 103 ASP A CA 1
ATOM 752 C C . ASP A 1 103 ? -2.100 7.583 7.825 1.00 97.25 103 ASP A C 1
ATOM 754 O O . ASP A 1 103 ? -2.474 8.649 7.325 1.00 97.25 103 ASP A O 1
ATOM 758 N N . TYR A 1 104 ? -2.649 6.415 7.497 1.00 98.38 104 TYR A N 1
ATOM 759 C CA . TYR A 1 104 ? -3.587 6.224 6.392 1.00 98.38 104 TYR A CA 1
ATOM 760 C C . TYR A 1 104 ? -4.797 5.399 6.803 1.00 98.38 104 TYR A C 1
ATOM 762 O O . TYR A 1 104 ? -4.691 4.469 7.602 1.00 98.38 104 TYR A O 1
ATOM 770 N N . TYR A 1 105 ? -5.950 5.692 6.202 1.00 98.31 105 TYR A N 1
ATOM 771 C CA . TYR A 1 105 ? -7.115 4.823 6.324 1.00 98.31 105 TYR A CA 1
ATOM 772 C C . TYR A 1 105 ? -7.960 4.775 5.058 1.00 98.31 105 TYR A C 1
ATOM 774 O O . TYR A 1 105 ? -8.059 5.759 4.324 1.00 98.31 105 TYR A O 1
ATOM 782 N N . LEU A 1 106 ? -8.636 3.649 4.835 1.00 98.56 106 LEU A N 1
ATOM 783 C CA . LEU A 1 106 ? -9.634 3.543 3.775 1.00 98.56 106 LEU A CA 1
ATOM 784 C C . LEU A 1 106 ? -10.929 4.251 4.179 1.00 98.56 106 LEU A C 1
ATOM 786 O O . LEU A 1 106 ? -11.477 4.028 5.262 1.00 98.56 106 LEU A O 1
ATOM 790 N N . ALA A 1 107 ? -11.431 5.111 3.298 1.00 98.19 107 ALA A N 1
ATOM 791 C CA . ALA A 1 107 ? -12.696 5.816 3.499 1.00 98.19 107 ALA A CA 1
ATOM 792 C C . ALA A 1 107 ? -13.891 5.132 2.810 1.00 98.19 107 ALA A C 1
ATOM 794 O O . ALA A 1 107 ? -15.035 5.408 3.175 1.00 98.19 107 ALA A O 1
ATOM 795 N N . ASN A 1 108 ? -13.626 4.242 1.852 1.00 98.56 108 ASN A N 1
ATOM 796 C CA . ASN A 1 108 ? -14.596 3.439 1.113 1.00 98.56 108 ASN A CA 1
ATOM 797 C C . ASN A 1 108 ? -13.906 2.207 0.503 1.00 98.56 108 ASN A C 1
ATOM 799 O O . ASN A 1 108 ? -12.678 2.120 0.511 1.00 98.56 108 ASN A O 1
ATOM 803 N N . ASP A 1 109 ? -14.693 1.293 -0.070 1.00 98.69 109 ASP A N 1
ATOM 804 C CA . ASP A 1 109 ? -14.161 0.212 -0.906 1.00 98.69 109 ASP A CA 1
ATOM 805 C C . ASP A 1 109 ? -13.453 0.789 -2.136 1.00 98.69 109 ASP A C 1
ATOM 807 O O . ASP A 1 109 ? -13.941 1.737 -2.757 1.00 98.69 109 ASP A O 1
ATOM 811 N N . ILE A 1 110 ? -12.309 0.217 -2.497 1.00 98.56 110 ILE A N 1
ATOM 812 C CA . ILE A 1 110 ? -11.478 0.658 -3.615 1.00 98.56 110 ILE A CA 1
ATOM 813 C C . ILE A 1 110 ? -11.464 -0.422 -4.690 1.00 98.56 110 ILE A C 1
ATOM 815 O O . ILE A 1 110 ? -11.116 -1.573 -4.430 1.00 98.56 110 ILE A O 1
ATOM 819 N N . ASP A 1 111 ? -11.789 -0.029 -5.918 1.00 98.31 111 ASP A N 1
ATOM 820 C CA . ASP A 1 111 ? -11.589 -0.847 -7.111 1.00 98.31 111 ASP A CA 1
ATOM 821 C C . ASP A 1 111 ? -10.332 -0.380 -7.856 1.00 98.31 111 ASP A C 1
ATOM 823 O O . ASP A 1 111 ? -10.227 0.781 -8.264 1.00 98.31 111 ASP A O 1
ATOM 827 N N . CYS A 1 112 ? -9.369 -1.288 -8.010 1.00 98.25 112 CYS A N 1
ATOM 828 C CA . CYS A 1 112 ? -8.115 -1.060 -8.724 1.00 98.25 112 CYS A CA 1
ATOM 829 C C . CYS A 1 112 ? -8.111 -1.653 -10.147 1.00 98.25 112 CYS A C 1
ATOM 831 O O . CYS A 1 112 ? -7.076 -1.604 -10.809 1.00 98.25 112 CYS A O 1
ATOM 833 N N . SER A 1 113 ? -9.245 -2.148 -10.660 1.00 97.06 113 SER A N 1
ATOM 834 C CA . SER A 1 113 ? -9.344 -2.831 -11.963 1.00 97.06 113 SER A CA 1
ATOM 835 C C . SER A 1 113 ? -8.830 -2.015 -13.158 1.00 97.06 113 SER A C 1
ATOM 837 O O . SER A 1 113 ? -8.269 -2.572 -14.100 1.00 97.06 113 SER A O 1
ATOM 839 N N . ALA A 1 114 ? -9.005 -0.692 -13.128 1.00 95.19 114 ALA A N 1
ATOM 840 C CA . ALA A 1 114 ? -8.561 0.224 -14.180 1.00 95.19 114 ALA A CA 1
ATOM 841 C C . ALA A 1 114 ? -7.221 0.916 -13.870 1.00 95.19 114 ALA A C 1
ATOM 843 O O . ALA A 1 114 ? -6.814 1.821 -14.602 1.00 95.19 114 ALA A O 1
ATOM 844 N N . PHE A 1 115 ? -6.563 0.555 -12.766 1.00 97.81 115 PHE A N 1
ATOM 845 C CA . PHE A 1 115 ? -5.374 1.248 -12.293 1.00 97.81 115 PHE A CA 1
ATOM 846 C C . PHE A 1 115 ? -4.087 0.693 -12.918 1.00 97.81 115 PHE A C 1
ATOM 848 O O . PHE A 1 115 ? -3.843 -0.511 -12.924 1.00 97.81 115 PHE A O 1
ATOM 855 N N . ASP A 1 116 ? -3.219 1.593 -13.374 1.00 96.94 116 ASP A N 1
ATOM 856 C CA . ASP A 1 116 ? -1.855 1.290 -13.803 1.00 96.94 116 ASP A CA 1
ATOM 857 C C . ASP A 1 116 ? -0.923 2.417 -13.350 1.00 96.94 116 ASP A C 1
ATOM 859 O O . ASP A 1 116 ? -1.279 3.596 -13.419 1.00 96.94 116 ASP A O 1
ATOM 863 N N . TYR A 1 117 ? 0.288 2.067 -12.913 1.00 96.88 117 TYR A N 1
ATOM 864 C CA . TYR A 1 117 ? 1.300 3.044 -12.503 1.00 96.88 117 TYR A CA 1
ATOM 865 C C . TYR A 1 117 ? 1.874 3.859 -13.684 1.00 96.88 117 TYR A C 1
ATOM 867 O O . TYR A 1 117 ? 2.648 4.795 -13.482 1.00 96.88 117 TYR A O 1
ATOM 875 N N . GLY A 1 118 ? 1.502 3.523 -14.922 1.00 97.38 118 GLY A N 1
ATOM 876 C CA . GLY A 1 118 ? 1.979 4.145 -16.155 1.00 97.38 118 GLY A CA 1
ATOM 877 C C . GLY A 1 118 ? 3.065 3.339 -16.869 1.00 97.38 118 GLY A C 1
ATOM 878 O O . GLY A 1 118 ? 3.623 3.817 -17.856 1.00 97.38 118 GLY A O 1
ATOM 879 N N . ASP A 1 119 ? 3.387 2.136 -16.383 1.00 97.00 119 ASP A N 1
ATOM 880 C CA . ASP A 1 119 ? 4.381 1.234 -16.973 1.00 97.00 119 ASP A CA 1
ATOM 881 C C . ASP A 1 119 ? 3.785 -0.076 -17.518 1.00 97.00 119 ASP A C 1
ATOM 883 O O . ASP A 1 119 ? 4.535 -0.951 -17.959 1.00 97.00 119 ASP A O 1
ATOM 887 N N . GLY A 1 120 ? 2.452 -0.211 -17.523 1.00 97.12 120 GLY A N 1
ATOM 888 C CA . GLY A 1 120 ? 1.742 -1.395 -18.010 1.00 97.12 120 GLY A CA 1
ATOM 889 C C . GLY A 1 120 ? 1.901 -2.628 -17.118 1.00 97.12 120 GLY A C 1
ATOM 890 O O . GLY A 1 120 ? 1.625 -3.747 -17.558 1.00 97.12 120 GLY A O 1
ATOM 891 N N . LYS A 1 121 ? 2.390 -2.452 -15.886 1.00 97.69 121 LYS A N 1
ATOM 892 C CA . LYS A 1 121 ? 2.627 -3.528 -14.911 1.00 97.69 121 LYS A CA 1
ATOM 893 C C . LYS A 1 121 ? 1.660 -3.470 -13.729 1.00 97.69 121 LYS A C 1
ATOM 895 O O . LYS A 1 121 ? 1.866 -4.190 -12.751 1.00 97.69 121 LYS A O 1
ATOM 900 N N . GLY A 1 122 ? 0.622 -2.643 -13.822 1.00 98.12 122 GLY A N 1
ATOM 901 C CA . GLY A 1 122 ? -0.370 -2.454 -12.778 1.00 98.12 122 GLY A CA 1
ATOM 902 C C . GLY A 1 122 ? 0.166 -1.598 -11.638 1.00 98.12 122 GLY A C 1
ATOM 903 O O . GLY A 1 122 ? 0.901 -0.628 -11.842 1.00 98.12 122 GLY A O 1
ATOM 904 N N . PHE A 1 123 ? -0.203 -1.969 -10.419 1.00 98.56 123 PHE A N 1
ATOM 905 C CA . PHE A 1 123 ? 0.165 -1.253 -9.211 1.00 98.56 123 PHE A CA 1
ATOM 906 C C . PHE A 1 123 ? 1.669 -1.377 -8.913 1.00 98.56 123 PHE A C 1
ATOM 908 O O . PHE A 1 123 ? 2.346 -2.365 -9.227 1.00 98.56 123 PHE A O 1
ATOM 915 N N . MET A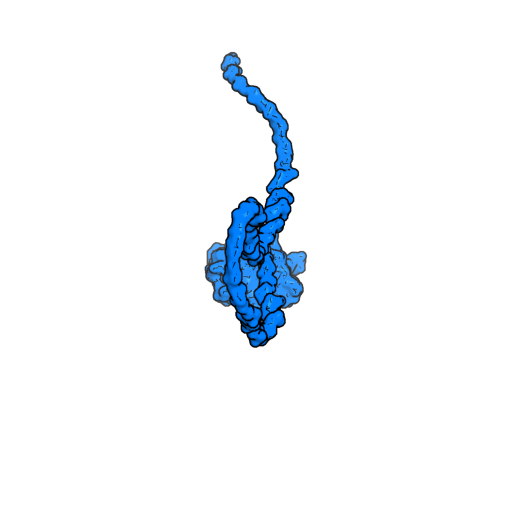 1 124 ? 2.233 -0.323 -8.336 1.00 98.38 124 MET A N 1
ATOM 916 C CA . MET A 1 124 ? 3.626 -0.288 -7.918 1.00 98.38 124 MET A CA 1
ATOM 917 C C . MET A 1 124 ? 3.693 -0.478 -6.391 1.00 98.38 124 MET A C 1
ATOM 919 O O . MET A 1 124 ? 3.136 0.361 -5.681 1.00 98.38 124 MET A O 1
ATOM 923 N N . PRO A 1 125 ? 4.388 -1.514 -5.871 1.00 98.50 125 PRO A N 1
ATOM 924 C CA . PRO A 1 125 ? 4.403 -1.835 -4.439 1.00 98.50 125 PRO A CA 1
ATOM 925 C C . PRO A 1 125 ? 4.699 -0.632 -3.534 1.00 98.50 125 PRO A C 1
ATOM 927 O O . PRO A 1 125 ? 5.561 0.193 -3.850 1.00 98.50 125 PRO A O 1
ATOM 930 N N . ILE A 1 126 ? 3.992 -0.505 -2.412 1.00 98.69 126 ILE A N 1
ATOM 931 C CA . ILE A 1 126 ? 4.258 0.533 -1.408 1.00 98.69 126 ILE A CA 1
ATOM 932 C C . ILE A 1 126 ? 5.412 0.076 -0.521 1.00 98.69 126 ILE A C 1
ATOM 934 O O . ILE A 1 126 ? 5.329 -0.953 0.142 1.00 98.69 126 ILE A O 1
ATOM 938 N N . GLY A 1 127 ? 6.486 0.857 -0.487 1.00 97.69 127 GLY A N 1
ATOM 939 C CA . GLY A 1 127 ? 7.713 0.459 0.192 1.00 97.69 127 GLY A CA 1
ATOM 940 C C . GLY A 1 127 ? 8.539 -0.549 -0.616 1.00 97.69 127 GLY A C 1
ATOM 941 O O . GLY A 1 127 ? 8.053 -1.233 -1.516 1.00 97.69 127 GLY A O 1
ATOM 942 N N . THR A 1 128 ? 9.829 -0.582 -0.317 1.00 96.19 128 THR A N 1
ATOM 943 C CA . THR A 1 128 ? 10.866 -1.408 -0.949 1.00 96.19 128 THR A CA 1
ATOM 944 C C . THR A 1 128 ? 11.900 -1.779 0.108 1.00 96.19 128 THR A C 1
ATOM 946 O O . THR A 1 128 ? 11.937 -1.147 1.161 1.00 96.19 128 THR A O 1
ATOM 949 N N . TYR A 1 129 ? 12.795 -2.716 -0.199 1.00 94.19 129 TYR A N 1
ATOM 950 C CA . TYR A 1 129 ? 13.907 -3.072 0.689 1.00 94.19 129 TYR A CA 1
ATOM 951 C C . TYR A 1 129 ? 14.726 -1.855 1.177 1.00 94.19 129 TYR A C 1
ATOM 953 O O . TYR A 1 129 ? 15.060 -1.760 2.355 1.00 94.19 129 TYR A O 1
ATOM 961 N N . ASP A 1 130 ? 15.015 -0.887 0.296 1.00 95.56 130 ASP A N 1
ATOM 962 C CA . ASP A 1 130 ? 15.797 0.312 0.649 1.00 95.56 130 ASP A CA 1
ATOM 963 C C . ASP A 1 130 ? 14.964 1.405 1.339 1.00 95.56 130 ASP A C 1
ATOM 965 O O . ASP A 1 130 ? 15.500 2.325 1.959 1.00 95.56 130 ASP A O 1
ATOM 969 N N . SER A 1 131 ? 13.641 1.343 1.203 1.00 97.38 131 SER A N 1
ATOM 970 C CA . SER A 1 131 ? 12.717 2.364 1.687 1.00 97.38 131 SER A CA 1
ATOM 971 C C . SER A 1 131 ? 11.427 1.692 2.127 1.00 97.38 131 SER A C 1
ATOM 973 O O . SER A 1 131 ? 10.476 1.564 1.355 1.00 97.38 131 SER A O 1
ATOM 975 N N . VAL A 1 132 ? 11.446 1.183 3.354 1.00 98.31 132 VAL A N 1
ATOM 976 C CA . VAL A 1 132 ? 10.359 0.391 3.933 1.00 98.31 132 VAL A CA 1
ATOM 977 C C . VAL A 1 132 ? 9.195 1.273 4.386 1.00 98.31 132 VAL A C 1
ATOM 979 O O . VAL A 1 132 ? 9.388 2.422 4.791 1.00 98.31 132 VAL A O 1
ATOM 982 N N . PHE A 1 133 ? 7.979 0.727 4.368 1.00 98.75 133 PHE A N 1
ATOM 983 C CA . PHE A 1 133 ? 6.825 1.380 4.985 1.00 98.75 133 PHE A CA 1
ATOM 984 C C . PHE A 1 133 ? 6.930 1.298 6.516 1.00 98.75 133 PHE A C 1
ATOM 986 O O . PHE A 1 133 ? 7.121 0.217 7.073 1.00 98.75 133 PHE A O 1
ATOM 993 N N . THR A 1 134 ? 6.833 2.437 7.205 1.00 98.38 134 THR A N 1
ATOM 994 C CA . THR A 1 134 ? 6.888 2.521 8.681 1.00 98.38 134 THR A CA 1
ATOM 995 C C . THR A 1 134 ? 5.721 3.284 9.300 1.00 98.38 134 THR A C 1
ATOM 997 O O . THR A 1 134 ? 5.758 3.565 10.495 1.00 98.38 134 THR A O 1
ATOM 1000 N N . GLY A 1 135 ? 4.736 3.652 8.482 1.00 97.81 135 GLY A N 1
ATOM 1001 C CA . GLY A 1 135 ? 3.519 4.330 8.902 1.00 97.81 135 GLY A CA 1
ATOM 1002 C C . GLY A 1 135 ? 2.426 3.368 9.359 1.00 97.81 135 GLY A C 1
ATOM 1003 O O . GLY A 1 135 ? 2.664 2.173 9.563 1.00 97.81 135 GLY A O 1
ATOM 1004 N N . THR A 1 136 ? 1.208 3.890 9.469 1.00 98.25 136 THR A N 1
ATOM 1005 C CA . THR A 1 136 ? 0.017 3.104 9.810 1.00 98.25 136 THR A CA 1
ATOM 1006 C C . THR A 1 136 ? -0.957 3.055 8.636 1.00 98.25 136 THR A C 1
ATOM 1008 O O . THR A 1 136 ? -1.147 4.040 7.920 1.00 98.25 136 THR A O 1
ATOM 1011 N N . PHE A 1 137 ? -1.570 1.896 8.406 1.00 98.62 137 PHE A N 1
ATOM 1012 C CA . PHE A 1 137 ? -2.612 1.707 7.4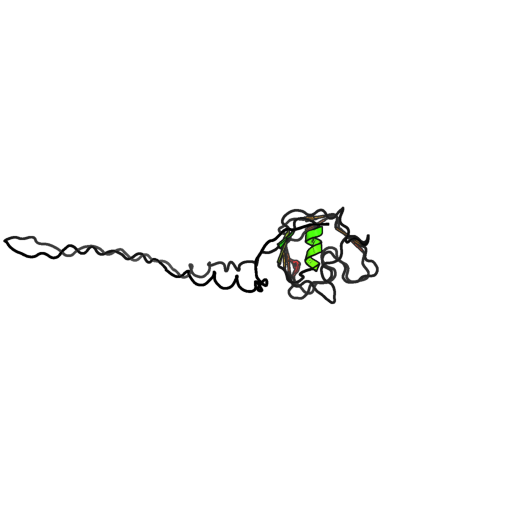03 1.00 98.62 137 PHE A CA 1
ATOM 1013 C C . PHE A 1 137 ? -3.792 0.941 8.009 1.00 98.62 137 PHE A C 1
ATOM 1015 O O . PHE A 1 137 ? -3.679 -0.238 8.344 1.00 98.62 137 PHE A O 1
ATOM 1022 N N . ASP A 1 138 ? -4.934 1.611 8.147 1.00 98.50 138 ASP A N 1
ATOM 1023 C CA . ASP A 1 138 ? -6.179 1.021 8.646 1.00 98.50 138 ASP A CA 1
ATOM 1024 C C . ASP A 1 138 ? -7.194 0.850 7.508 1.00 98.50 138 ASP A C 1
ATOM 1026 O O . ASP A 1 138 ? -7.749 1.812 6.970 1.00 98.50 138 ASP A O 1
ATOM 1030 N N . GLY A 1 139 ? -7.478 -0.399 7.149 1.00 98.12 139 GLY A N 1
ATOM 1031 C CA . GLY A 1 139 ? -8.486 -0.730 6.146 1.00 98.12 139 GLY A CA 1
ATOM 1032 C C . GLY A 1 139 ? -9.918 -0.412 6.584 1.00 98.12 139 GLY A C 1
ATOM 1033 O O . GLY A 1 139 ? -10.814 -0.360 5.744 1.00 98.12 139 GLY A O 1
ATOM 1034 N N . LYS A 1 140 ? -10.165 -0.188 7.884 1.00 97.62 140 LYS A N 1
ATOM 1035 C CA . LYS A 1 140 ? -11.477 0.139 8.475 1.00 97.62 140 LYS A CA 1
ATOM 1036 C C . LYS A 1 140 ? -12.624 -0.803 8.078 1.00 97.62 140 LYS A C 1
ATOM 1038 O O . LYS A 1 140 ? -13.791 -0.427 8.178 1.00 97.62 140 LYS A O 1
ATOM 1043 N N . GLY A 1 141 ? -12.303 -2.028 7.654 1.00 96.31 141 GLY A N 1
ATOM 1044 C CA . GLY A 1 141 ? -13.268 -3.018 7.170 1.00 96.31 141 GLY A CA 1
ATOM 1045 C C . GLY A 1 141 ? -13.711 -2.838 5.713 1.00 96.31 141 GLY A C 1
ATOM 1046 O O . GLY A 1 141 ? -14.529 -3.628 5.245 1.00 96.31 141 GLY A O 1
ATOM 1047 N N . TYR A 1 142 ? -13.181 -1.842 4.999 1.00 98.62 142 TYR A N 1
ATOM 1048 C CA . TYR A 1 142 ? -13.351 -1.713 3.554 1.00 98.62 142 TYR A CA 1
ATOM 1049 C C . TYR A 1 142 ? -12.426 -2.668 2.801 1.00 98.62 142 TYR A C 1
ATOM 1051 O O . TYR A 1 142 ? -11.437 -3.188 3.332 1.00 98.62 142 TYR A O 1
ATOM 1059 N N . LYS A 1 143 ? -12.762 -2.894 1.536 1.00 98.38 143 LYS A N 1
ATOM 1060 C CA . LYS A 1 143 ? -12.054 -3.809 0.649 1.00 98.38 143 LYS A CA 1
ATOM 1061 C C . LYS A 1 143 ? -11.257 -3.062 -0.404 1.00 98.38 143 LYS A C 1
ATOM 1063 O O . LYS A 1 143 ? -11.698 -2.045 -0.930 1.00 98.38 143 LYS A O 1
ATOM 1068 N N . ILE A 1 144 ? -10.117 -3.631 -0.770 1.00 98.75 144 ILE A N 1
ATOM 1069 C CA . ILE A 1 144 ? -9.407 -3.296 -2.003 1.00 98.75 144 ILE A CA 1
ATOM 1070 C C . ILE A 1 144 ? -9.599 -4.474 -2.951 1.00 98.75 144 ILE A C 1
ATOM 1072 O O . ILE A 1 144 ? -9.308 -5.616 -2.596 1.00 98.75 144 ILE A O 1
ATOM 1076 N N . THR A 1 145 ? -10.120 -4.195 -4.138 1.00 98.69 145 THR A N 1
ATOM 1077 C CA . THR A 1 145 ? -10.520 -5.211 -5.114 1.00 98.69 145 THR A CA 1
ATOM 1078 C C . THR A 1 145 ? -9.767 -5.057 -6.427 1.00 98.69 145 THR A C 1
ATOM 1080 O O . THR A 1 145 ? -9.342 -3.949 -6.771 1.00 98.69 145 THR A O 1
ATOM 1083 N N . ASN A 1 146 ? -9.606 -6.161 -7.163 1.00 98.50 146 ASN A N 1
ATOM 1084 C CA . ASN A 1 146 ? -9.017 -6.177 -8.508 1.00 98.50 146 ASN A CA 1
ATOM 1085 C C . ASN A 1 146 ? -7.597 -5.586 -8.559 1.00 98.50 146 ASN A C 1
ATOM 1087 O O . ASN A 1 146 ? -7.229 -4.882 -9.503 1.00 98.50 146 ASN A O 1
ATOM 1091 N N . LEU A 1 147 ? -6.801 -5.818 -7.513 1.00 98.56 147 LEU A N 1
ATOM 1092 C CA . LEU A 1 147 ? -5.418 -5.353 -7.459 1.00 98.56 147 LEU A CA 1
ATOM 1093 C C . LEU A 1 147 ? -4.547 -6.227 -8.370 1.00 98.56 147 LEU A C 1
ATOM 1095 O O . LEU A 1 147 ? -4.411 -7.425 -8.131 1.00 98.56 147 LEU A O 1
ATOM 1099 N N . TYR A 1 148 ? -3.914 -5.611 -9.368 1.00 98.62 148 TYR A N 1
ATOM 1100 C CA . TYR A 1 148 ? -2.999 -6.276 -10.298 1.00 98.62 148 TYR A CA 1
ATOM 1101 C C . TYR A 1 148 ? -1.575 -5.728 -10.159 1.00 98.62 148 TYR A C 1
ATOM 1103 O O . TYR A 1 148 ? -1.367 -4.516 -10.225 1.00 98.62 148 TYR A O 1
ATOM 1111 N N . ILE A 1 149 ? -0.587 -6.611 -9.986 1.00 98.69 149 ILE A N 1
ATOM 1112 C CA . ILE A 1 149 ? 0.844 -6.279 -9.930 1.00 98.69 149 ILE A CA 1
ATOM 1113 C C . ILE A 1 149 ? 1.628 -7.316 -10.739 1.00 98.69 149 ILE A C 1
ATOM 1115 O O . ILE A 1 149 ? 1.681 -8.481 -10.360 1.00 98.69 149 ILE A O 1
ATOM 1119 N N . ASN A 1 150 ? 2.312 -6.905 -11.812 1.00 98.50 150 ASN A N 1
ATOM 1120 C CA . ASN A 1 150 ? 3.098 -7.819 -12.651 1.00 98.50 150 ASN A CA 1
ATOM 1121 C C . ASN A 1 150 ? 4.555 -7.370 -12.818 1.00 98.50 150 ASN A C 1
ATOM 1123 O O . ASN A 1 150 ? 4.926 -6.663 -13.759 1.00 98.50 150 ASN A O 1
ATOM 1127 N N . ARG A 1 151 ? 5.404 -7.789 -11.876 1.00 98.19 151 ARG A N 1
ATOM 1128 C CA . ARG A 1 151 ? 6.811 -7.378 -11.760 1.00 98.19 151 ARG A CA 1
ATOM 1129 C C . ARG A 1 151 ? 7.722 -8.604 -11.574 1.00 98.19 151 ARG A C 1
ATOM 1131 O O . ARG A 1 151 ? 8.386 -8.719 -10.550 1.00 98.19 151 ARG A O 1
ATOM 1138 N N . PRO A 1 152 ? 7.819 -9.505 -12.572 1.00 98.12 152 PRO A N 1
ATOM 1139 C CA . PRO A 1 152 ? 8.442 -10.830 -12.427 1.00 98.12 152 PRO A CA 1
ATOM 1140 C C . PRO A 1 152 ? 9.947 -10.807 -12.132 1.00 98.12 152 PRO A C 1
ATOM 1142 O O . PRO A 1 152 ? 10.511 -11.828 -11.765 1.00 98.12 152 PRO A O 1
ATOM 1145 N N . SER A 1 153 ? 10.613 -9.668 -12.329 1.00 97.69 153 SER A N 1
ATOM 1146 C CA . SER A 1 153 ? 12.042 -9.472 -12.056 1.00 97.69 153 SER A CA 1
ATOM 1147 C C . SER A 1 153 ? 12.302 -8.666 -10.779 1.00 97.69 153 SER A C 1
ATOM 1149 O O . SER A 1 153 ? 13.407 -8.162 -10.596 1.00 97.69 153 SER A O 1
ATOM 1151 N N . THR A 1 154 ? 11.277 -8.437 -9.961 1.00 97.62 154 THR A N 1
ATOM 1152 C CA . THR A 1 154 ? 11.344 -7.610 -8.755 1.00 97.62 154 THR A CA 1
ATOM 1153 C C . THR A 1 154 ? 11.040 -8.476 -7.546 1.00 97.62 154 THR A C 1
ATOM 1155 O O . THR A 1 154 ? 10.086 -9.252 -7.566 1.00 97.62 154 THR A O 1
ATOM 1158 N N . ASP A 1 155 ? 11.865 -8.351 -6.514 1.00 98.00 155 ASP A N 1
ATOM 1159 C CA . ASP A 1 155 ? 11.621 -8.966 -5.211 1.00 98.00 155 ASP A CA 1
ATOM 1160 C C . ASP A 1 155 ? 10.768 -8.030 -4.337 1.00 98.00 155 ASP A C 1
ATOM 1162 O O . ASP A 1 155 ? 10.672 -6.839 -4.638 1.00 98.00 155 ASP A O 1
ATOM 1166 N N . TYR A 1 156 ? 10.193 -8.539 -3.242 1.00 98.06 156 TYR A N 1
ATOM 1167 C CA . TYR A 1 156 ? 9.385 -7.756 -2.291 1.00 98.06 156 TYR A CA 1
ATOM 1168 C C . TYR A 1 156 ? 8.145 -7.159 -2.965 1.00 98.06 156 TYR A C 1
ATOM 1170 O O . TYR A 1 156 ? 7.986 -5.943 -3.093 1.00 98.06 156 TYR A O 1
ATOM 1178 N N . VAL A 1 157 ? 7.272 -8.040 -3.460 1.00 98.62 157 VAL A N 1
ATOM 1179 C CA . VAL A 1 157 ? 6.112 -7.653 -4.269 1.00 98.62 157 VAL A CA 1
ATOM 1180 C C . VAL A 1 157 ? 4.815 -7.959 -3.529 1.00 98.62 157 VAL A C 1
ATOM 1182 O O . VAL A 1 157 ? 4.533 -9.103 -3.185 1.00 98.62 157 VAL A O 1
ATOM 1185 N N . GLY A 1 158 ? 4.014 -6.919 -3.337 1.00 98.44 158 GLY A N 1
ATOM 1186 C CA . GLY A 1 158 ? 2.663 -6.952 -2.788 1.00 98.44 158 GLY A CA 1
ATOM 1187 C C . GLY A 1 158 ? 2.055 -5.556 -2.830 1.00 98.44 158 GLY A C 1
ATOM 1188 O O . GLY A 1 158 ? 2.705 -4.633 -3.335 1.00 98.44 158 GLY A O 1
ATOM 1189 N N . LEU A 1 159 ? 0.840 -5.375 -2.294 1.00 98.69 159 LEU A N 1
ATOM 1190 C CA . LEU A 1 159 ? 0.303 -4.023 -2.083 1.00 98.69 159 LEU A CA 1
ATOM 1191 C C . LEU A 1 159 ? 1.327 -3.170 -1.318 1.00 98.69 159 LEU A C 1
ATOM 1193 O O . LEU A 1 159 ? 1.677 -2.071 -1.750 1.00 98.69 159 LEU A O 1
ATOM 1197 N N . PHE A 1 160 ? 1.877 -3.749 -0.250 1.00 98.75 160 PHE A N 1
ATOM 1198 C CA . PHE A 1 160 ? 3.088 -3.290 0.412 1.00 98.75 160 PHE A CA 1
ATOM 1199 C C . PHE A 1 160 ? 4.253 -4.212 0.036 1.00 98.75 160 PHE A C 1
ATOM 1201 O O . PHE A 1 160 ? 4.167 -5.429 0.179 1.00 98.75 160 PHE A O 1
ATOM 1208 N N . GLY A 1 161 ? 5.345 -3.652 -0.476 1.00 98.56 161 GLY A N 1
ATOM 1209 C CA . GLY A 1 161 ? 6.525 -4.431 -0.842 1.00 98.56 161 GLY A CA 1
ATOM 1210 C C . GLY A 1 161 ? 7.281 -4.913 0.393 1.00 98.56 161 GLY A C 1
ATOM 1211 O O . GLY A 1 161 ? 7.461 -6.115 0.586 1.00 98.56 161 GLY A O 1
ATOM 1212 N N . ASP A 1 162 ? 7.661 -3.969 1.252 1.00 98.44 162 ASP A N 1
ATOM 1213 C CA . ASP A 1 162 ? 8.388 -4.222 2.498 1.00 98.44 162 ASP A CA 1
ATOM 1214 C C . ASP A 1 162 ? 7.883 -3.288 3.609 1.00 98.44 162 ASP A C 1
ATOM 1216 O O . ASP A 1 162 ? 7.749 -2.071 3.413 1.00 98.44 162 ASP A O 1
ATOM 1220 N N . ILE A 1 163 ? 7.588 -3.870 4.769 1.00 98.44 163 ILE A N 1
ATOM 1221 C CA . ILE A 1 163 ? 7.128 -3.173 5.970 1.00 98.44 163 ILE A CA 1
ATOM 1222 C C . ILE A 1 163 ? 8.196 -3.292 7.049 1.00 98.44 163 ILE A C 1
ATOM 1224 O O . ILE A 1 163 ? 8.546 -4.392 7.478 1.00 98.44 163 ILE A O 1
ATOM 1228 N N . GLY A 1 164 ? 8.657 -2.144 7.542 1.00 98.38 164 GLY A N 1
ATOM 1229 C CA . GLY A 1 164 ? 9.626 -2.059 8.628 1.00 98.38 164 GLY A CA 1
ATOM 1230 C C . GLY A 1 164 ? 9.011 -2.347 9.999 1.00 98.38 164 GLY A C 1
ATOM 1231 O O . GLY A 1 164 ? 7.798 -2.390 10.170 1.00 98.38 164 GLY A O 1
ATOM 1232 N N . SER A 1 165 ? 9.854 -2.462 11.026 1.00 98.00 165 SER A N 1
ATOM 1233 C CA . SER A 1 165 ? 9.442 -2.856 12.388 1.00 98.00 165 SER A CA 1
ATOM 1234 C C . SER A 1 165 ? 8.429 -1.942 13.086 1.00 98.00 165 SER A C 1
ATOM 1236 O O . SER A 1 165 ? 7.837 -2.343 14.084 1.00 98.00 165 SER A O 1
ATOM 1238 N N . ARG A 1 166 ? 8.244 -0.714 12.589 1.00 97.56 166 ARG A N 1
ATOM 1239 C CA . ARG A 1 166 ? 7.239 0.244 13.079 1.00 97.56 166 ARG A CA 1
ATOM 1240 C C . ARG A 1 166 ? 5.980 0.303 12.216 1.00 97.56 166 ARG A C 1
ATOM 1242 O O . ARG A 1 166 ? 5.056 1.012 12.580 1.00 97.56 166 ARG A O 1
ATOM 1249 N N . GLY A 1 167 ? 5.976 -0.365 11.064 1.00 98.25 167 GLY A N 1
ATOM 1250 C CA . GLY A 1 167 ? 4.831 -0.353 10.172 1.00 98.25 167 GLY A CA 1
ATOM 1251 C C . GLY A 1 167 ? 3.690 -1.192 10.735 1.00 98.25 167 GLY A C 1
ATOM 1252 O O . GLY A 1 167 ? 3.907 -2.301 11.235 1.00 98.25 167 GLY A O 1
ATOM 1253 N N . GLU A 1 168 ? 2.480 -0.656 10.640 1.00 98.56 168 GLU A N 1
ATOM 1254 C CA . GLU A 1 168 ? 1.266 -1.293 11.145 1.00 98.56 168 GLU A CA 1
ATOM 1255 C C . GLU A 1 168 ? 0.203 -1.334 10.048 1.00 98.56 168 GLU A C 1
ATOM 1257 O O . GLU A 1 168 ? -0.168 -0.302 9.488 1.00 98.56 168 GLU A O 1
ATOM 1262 N N . ILE A 1 169 ? -0.299 -2.531 9.744 1.00 98.62 169 ILE A N 1
ATOM 1263 C CA . ILE A 1 169 ? -1.433 -2.737 8.841 1.00 98.62 169 ILE A CA 1
ATOM 1264 C C . ILE A 1 169 ? -2.554 -3.401 9.621 1.00 98.62 169 ILE A C 1
ATOM 1266 O O . ILE A 1 169 ? -2.366 -4.461 10.214 1.00 98.62 169 ILE A O 1
ATOM 1270 N N . THR A 1 170 ? -3.738 -2.803 9.592 1.00 98.44 170 THR A N 1
ATOM 1271 C CA . THR A 1 170 ? -4.891 -3.305 10.340 1.00 98.44 170 THR A CA 1
ATOM 1272 C C . THR A 1 170 ? -6.145 -3.347 9.484 1.00 98.44 170 THR A C 1
ATOM 1274 O O . THR A 1 170 ? -6.270 -2.593 8.516 1.00 98.44 170 THR A O 1
ATOM 1277 N N . ASN A 1 171 ? -7.070 -4.256 9.807 1.00 97.62 171 ASN A N 1
ATOM 1278 C CA . ASN A 1 171 ? -8.430 -4.313 9.242 1.00 97.62 171 ASN A CA 1
ATOM 1279 C C . ASN A 1 171 ? -8.496 -4.260 7.703 1.00 97.62 171 ASN A C 1
ATOM 1281 O O . ASN A 1 171 ? -9.446 -3.715 7.133 1.00 97.62 171 ASN A O 1
ATOM 1285 N N . THR A 1 172 ? -7.473 -4.779 7.025 1.00 97.88 172 THR A N 1
ATOM 1286 C CA . THR A 1 172 ? -7.330 -4.672 5.571 1.00 97.88 172 THR A CA 1
ATOM 1287 C C . THR A 1 172 ? -7.825 -5.942 4.904 1.00 97.88 172 THR A C 1
ATOM 1289 O O . THR A 1 172 ? -7.338 -7.033 5.194 1.00 97.88 172 THR A O 1
ATOM 1292 N N . SER A 1 173 ? -8.783 -5.797 3.991 1.00 98.00 173 SER A N 1
ATOM 1293 C CA . SER A 1 173 ? -9.314 -6.904 3.196 1.00 98.00 173 SER A CA 1
ATOM 1294 C C . SER A 1 173 ? -8.962 -6.718 1.728 1.00 98.00 173 SER A C 1
ATOM 1296 O O . SER A 1 173 ? -9.196 -5.648 1.166 1.00 98.00 173 SER A O 1
ATOM 1298 N N . LEU A 1 174 ? -8.428 -7.769 1.108 1.00 98.25 174 LEU A N 1
ATOM 1299 C CA . LEU A 1 174 ? -8.172 -7.811 -0.326 1.00 98.25 174 LEU A CA 1
ATOM 1300 C C . LEU A 1 174 ? -9.050 -8.873 -0.993 1.00 98.25 174 LEU A C 1
ATOM 1302 O O . LEU A 1 174 ? -9.209 -9.969 -0.456 1.00 98.25 174 LEU A O 1
ATOM 1306 N N . GLU A 1 175 ? -9.585 -8.554 -2.165 1.00 98.56 175 GLU A N 1
ATOM 1307 C CA . GLU A 1 175 ? -10.408 -9.450 -2.982 1.00 98.56 175 GLU A CA 1
ATOM 1308 C C . GLU A 1 175 ? -9.933 -9.382 -4.439 1.00 98.56 175 GLU A C 1
ATOM 1310 O O . GLU A 1 175 ? -9.526 -8.321 -4.908 1.00 98.56 175 GLU A O 1
ATOM 1315 N N . ASP A 1 176 ? -9.934 -10.517 -5.141 1.00 97.81 176 ASP A N 1
ATOM 1316 C CA . ASP A 1 176 ? -9.515 -10.613 -6.548 1.00 97.81 176 ASP A CA 1
ATOM 1317 C C . ASP A 1 176 ? -8.142 -9.979 -6.834 1.00 97.81 176 ASP A C 1
ATOM 1319 O O . ASP A 1 176 ? -7.991 -9.063 -7.640 1.00 97.81 176 ASP A O 1
ATOM 1323 N N . VAL A 1 177 ? -7.119 -10.464 -6.129 1.00 98.12 177 VAL A N 1
ATOM 1324 C CA . VAL A 1 177 ? -5.741 -9.978 -6.259 1.00 98.12 177 VAL A CA 1
ATOM 1325 C C . VAL A 1 177 ? -4.917 -10.898 -7.155 1.00 98.12 177 VAL A C 1
ATOM 1327 O O . VAL A 1 177 ? -4.861 -12.105 -6.916 1.00 98.12 177 VAL A O 1
ATOM 1330 N N . ASP A 1 178 ? -4.201 -10.311 -8.113 1.00 98.44 178 ASP A N 1
ATOM 1331 C CA . ASP A 1 178 ? -3.203 -10.981 -8.950 1.00 98.44 178 ASP A CA 1
ATOM 1332 C C . ASP A 1 178 ? -1.828 -10.310 -8.777 1.00 98.44 178 ASP A C 1
ATOM 1334 O O . ASP A 1 178 ? -1.619 -9.161 -9.177 1.00 98.44 178 ASP A O 1
ATOM 1338 N N . VAL A 1 179 ? -0.888 -11.018 -8.139 1.00 98.62 179 VAL A N 1
ATOM 1339 C CA . VAL A 1 179 ? 0.482 -10.543 -7.887 1.00 98.62 179 VAL A CA 1
ATOM 1340 C C . VAL A 1 179 ? 1.495 -11.518 -8.476 1.00 98.62 179 VAL A C 1
ATOM 1342 O O . VAL A 1 179 ? 1.571 -12.676 -8.070 1.00 98.62 179 VAL A O 1
ATOM 1345 N N . ASN A 1 180 ? 2.346 -11.012 -9.365 1.00 98.56 180 ASN A N 1
ATOM 1346 C CA . ASN A 1 180 ? 3.474 -11.725 -9.949 1.00 98.56 180 ASN A CA 1
ATOM 1347 C C . ASN A 1 180 ? 4.794 -10.996 -9.642 1.00 98.56 180 ASN A C 1
ATOM 1349 O O . ASN A 1 180 ? 4.958 -9.819 -9.978 1.00 98.56 180 ASN A O 1
ATOM 1353 N N . GLY A 1 181 ? 5.743 -11.706 -9.030 1.00 98.25 181 GLY A N 1
ATOM 1354 C CA . GLY A 1 181 ? 7.049 -11.201 -8.595 1.00 98.25 181 GLY A CA 1
ATOM 1355 C C . GLY A 1 181 ? 8.144 -12.274 -8.650 1.00 98.25 181 GLY A C 1
ATOM 1356 O O . GLY A 1 181 ? 7.857 -13.425 -8.971 1.00 98.25 181 GLY A O 1
ATOM 1357 N N . SER A 1 182 ? 9.391 -11.898 -8.350 1.00 98.19 182 SER A N 1
ATOM 1358 C CA . SER A 1 182 ? 10.562 -12.797 -8.354 1.00 98.19 182 SER A CA 1
ATOM 1359 C C . SER A 1 182 ? 10.690 -13.577 -7.036 1.00 98.19 182 SER A C 1
ATOM 1361 O O . SER A 1 182 ? 10.490 -14.792 -7.010 1.00 98.19 182 SER A O 1
ATOM 1363 N N . ALA A 1 183 ? 10.973 -12.888 -5.928 1.00 97.69 183 ALA A N 1
ATOM 1364 C CA . ALA A 1 183 ? 11.033 -13.454 -4.580 1.00 97.69 183 ALA A CA 1
ATOM 1365 C C . ALA A 1 183 ? 10.290 -12.567 -3.569 1.00 97.69 183 ALA A C 1
ATOM 1367 O O . ALA A 1 183 ? 10.095 -11.378 -3.805 1.00 97.69 183 ALA A O 1
ATOM 1368 N N . TYR A 1 184 ? 9.888 -13.140 -2.428 1.00 97.94 184 TYR A N 1
ATOM 1369 C CA . TYR A 1 184 ? 9.130 -12.440 -1.375 1.00 97.94 184 TYR A CA 1
ATOM 1370 C C . TYR A 1 184 ? 7.856 -11.783 -1.928 1.00 97.94 184 TYR A C 1
ATOM 1372 O O . TYR A 1 184 ? 7.740 -10.562 -2.023 1.00 97.94 184 TYR A O 1
ATOM 1380 N N . VAL A 1 185 ? 6.923 -12.630 -2.368 1.00 98.31 185 VAL A N 1
ATOM 1381 C CA . VAL A 1 185 ? 5.679 -12.214 -3.021 1.00 98.31 185 VAL A CA 1
ATOM 1382 C C . VAL A 1 185 ? 4.494 -12.542 -2.123 1.00 98.31 185 VAL A C 1
ATOM 1384 O O . VAL A 1 185 ? 4.342 -13.685 -1.690 1.00 98.31 185 VAL A O 1
ATOM 1387 N N . GLY A 1 186 ? 3.633 -11.560 -1.882 1.00 97.88 186 GLY A N 1
ATOM 1388 C CA . GLY A 1 186 ? 2.386 -11.741 -1.151 1.00 97.88 186 GLY A CA 1
ATOM 1389 C C . GLY A 1 186 ? 1.335 -10.733 -1.597 1.00 97.88 186 GLY A C 1
ATOM 1390 O O . GLY A 1 186 ? 1.664 -9.633 -2.018 1.00 97.88 186 GLY A O 1
ATOM 1391 N N . GLY A 1 187 ? 0.053 -11.101 -1.511 1.00 97.62 187 GLY A N 1
ATOM 1392 C CA . GLY A 1 187 ? -1.036 -10.217 -1.949 1.00 97.62 187 GLY A CA 1
ATOM 1393 C C . GLY A 1 187 ? -1.050 -8.889 -1.186 1.00 97.62 187 GLY A C 1
ATOM 1394 O O . GLY A 1 187 ? -1.042 -7.816 -1.786 1.00 97.62 187 GLY A O 1
ATOM 1395 N N . LEU A 1 188 ? -1.006 -8.968 0.148 1.00 98.19 188 LEU A N 1
ATOM 1396 C CA . LEU A 1 188 ? -0.976 -7.793 1.020 1.00 98.19 188 LEU A CA 1
ATOM 1397 C C . LEU A 1 188 ? 0.441 -7.261 1.231 1.00 98.19 188 LEU A C 1
ATOM 1399 O O . LEU A 1 188 ? 0.670 -6.067 1.056 1.00 98.19 188 LEU A O 1
ATOM 1403 N N . VAL A 1 189 ? 1.378 -8.138 1.596 1.00 98.56 189 VAL A N 1
ATOM 1404 C CA . VAL A 1 189 ? 2.757 -7.758 1.915 1.00 98.56 189 VAL A CA 1
ATOM 1405 C C . VAL A 1 189 ? 3.738 -8.740 1.287 1.00 98.56 189 VAL A C 1
ATOM 1407 O O . VAL A 1 189 ? 3.562 -9.947 1.453 1.00 98.56 189 VAL A O 1
ATOM 1410 N N . GLY A 1 190 ? 4.774 -8.237 0.612 1.00 98.38 190 GLY A N 1
ATOM 1411 C CA . GLY A 1 190 ? 5.886 -9.057 0.121 1.00 98.38 190 GLY A CA 1
ATOM 1412 C C . GLY A 1 190 ? 6.776 -9.565 1.259 1.00 98.38 190 GLY A C 1
ATOM 1413 O O . GLY A 1 190 ? 7.038 -10.764 1.368 1.00 98.38 190 GLY A O 1
ATOM 1414 N N . PHE A 1 191 ? 7.193 -8.661 2.151 1.00 98.44 191 PHE A N 1
ATOM 1415 C CA . PHE A 1 191 ? 7.952 -8.988 3.358 1.00 98.44 191 PHE A CA 1
ATOM 1416 C C . PHE A 1 191 ? 7.553 -8.120 4.557 1.00 98.44 191 PHE A C 1
ATOM 1418 O O . PHE A 1 191 ? 7.371 -6.911 4.432 1.00 98.44 191 PHE A O 1
ATOM 1425 N N . ASN A 1 192 ? 7.385 -8.747 5.724 1.00 98.06 192 ASN A N 1
ATOM 1426 C CA . ASN A 1 192 ? 6.854 -8.096 6.920 1.00 98.06 192 ASN A CA 1
ATOM 1427 C C . ASN A 1 192 ? 7.822 -8.205 8.108 1.00 98.06 192 ASN A C 1
ATOM 1429 O O . ASN A 1 192 ? 8.004 -9.297 8.649 1.00 98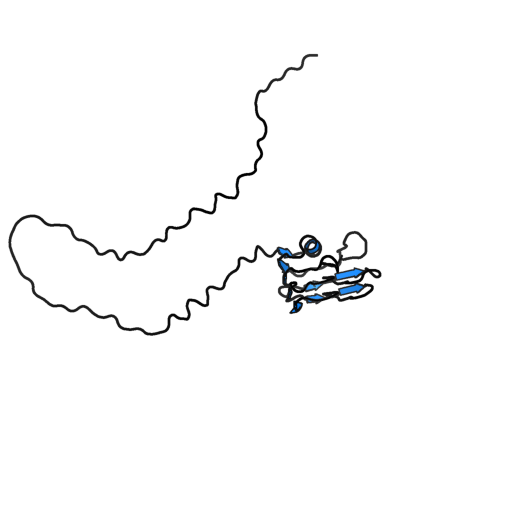.06 192 ASN A O 1
ATOM 1433 N N . TYR A 1 193 ? 8.355 -7.071 8.565 1.00 98.06 193 TYR A N 1
ATOM 1434 C CA . TYR A 1 193 ? 8.986 -6.924 9.884 1.00 98.06 193 TYR A CA 1
ATOM 1435 C C . TYR A 1 193 ? 8.098 -6.217 10.916 1.00 98.06 193 TYR A C 1
ATOM 1437 O O . TYR A 1 193 ? 8.491 -6.123 12.080 1.00 98.06 193 TYR A O 1
ATOM 1445 N N . GLY A 1 194 ? 6.946 -5.695 10.494 1.00 97.88 194 GLY A N 1
ATOM 1446 C CA . GLY A 1 194 ? 6.006 -4.951 11.323 1.00 97.88 194 GLY A CA 1
ATOM 1447 C C . GLY A 1 194 ? 4.850 -5.803 11.848 1.00 97.88 194 GLY A C 1
ATOM 1448 O O . GLY A 1 194 ? 4.947 -7.027 11.995 1.00 97.88 194 GLY A O 1
ATOM 1449 N N . THR A 1 195 ? 3.735 -5.131 12.128 1.00 98.31 195 THR A N 1
ATOM 1450 C CA . THR A 1 195 ? 2.529 -5.739 12.704 1.00 98.31 195 THR A CA 1
ATOM 1451 C C . THR A 1 195 ? 1.391 -5.760 11.688 1.00 98.31 195 THR A C 1
ATOM 1453 O O . THR A 1 195 ? 1.097 -4.746 11.058 1.00 98.31 195 THR A O 1
ATOM 1456 N N . ILE A 1 196 ? 0.730 -6.914 11.557 1.00 97.75 196 ILE A N 1
ATOM 1457 C CA . ILE A 1 196 ? -0.477 -7.091 10.740 1.00 97.75 196 ILE A CA 1
ATOM 1458 C C . ILE A 1 196 ? -1.558 -7.728 11.621 1.00 97.75 196 ILE A C 1
ATOM 1460 O O . ILE A 1 196 ? -1.310 -8.804 12.173 1.00 97.75 196 ILE A O 1
ATOM 1464 N N . THR A 1 197 ? -2.724 -7.084 11.766 1.00 93.94 197 THR A N 1
ATOM 1465 C CA . THR A 1 197 ? -3.836 -7.568 12.620 1.00 93.94 197 THR A CA 1
ATOM 1466 C C . THR A 1 197 ? -5.221 -7.374 12.025 1.00 93.94 197 THR A C 1
ATOM 1468 O O . THR A 1 197 ? -5.479 -6.289 11.455 1.00 93.94 197 THR A O 1
#

Sequence (197 aa):
MKYRHNTRQDRPIVNATDDTSDALIRARTLAQPVCTAAASPTANSGRGAVNARGSTRGRWCSTAVLIAVAAVMLTAFSMPALAATAITNCTELQNIRNNLDGDYYLANDIDCSAFDYGDGKGFMPIGTYDSVFTGTFDGKGYKITNLYINRPSTDYVGLFGDIGSRGEITNTSLEDVDVNGSAYVGGLVGFNYGTIT

Foldseek 3Di:
DDDDDDDDDDDDDDDPDDDDPPPPPDDDDDDDDDPDDDDDDDDDDDDDDDDDDDDDDDDDDDDDDDDPPVVPPPPPPPPPLVPADEDAEVVSLLCCLVPLAGHHEYPAAYEQQVADPPPPQGGDARADPVGARQHEYEDVQHEYENGGGHAAAAAQWENHSHHAANYEYENYHYYHFHIHYHAQYDHHTSYYNYYYD

Radius of gyration: 34.51 Å; chains: 1; bounding box: 52×72×104 Å

pLDDT: mean 76.02, std 26.0, range [32.47, 98.75]

Secondary structure (DSSP, 8-state):
-------------------SSSSSS-----------PPPPPPP-------------------------SSSSS----------PEEE-SHHHHHHGGG-TTSEE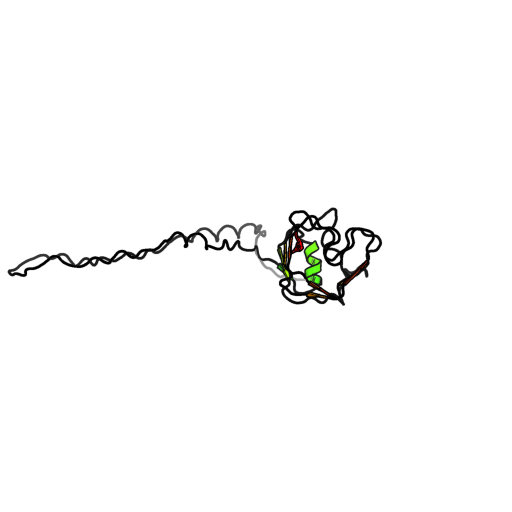EESS-EE-TT---SSSSBPPPBSBTTB-B-SEEE-TT-EEES-EEEETT-SSBSSEEEE-TT-EEES-EEES-EEEESSSB-SSEEEESSEE-